Protein AF-A0A6P2J3F7-F1 (afdb_monomer_lite)

Secondary structure (DSSP, 8-state):
--------HHHHHHHHHHHHHTTPPP-HHHHHHHH--S-HHHHHHHHHHHHHTSPPPPPPP-PPPHHHHHHHHHHHHHHHHHHHHHHHHHHHHHHHHHHHHHHHHHHHHHHHHHHHHHHHHHHHHHHHHHHHHHHHHHHHHHHHHHHHHHHHHHHHHHHHHHHHHHHHHHHHHHHHHHHHHHHHHHHHHHHHHHHHHHHHHHHHHHHHHHHHHHHHHHHHHHHHHHHHHHT--

InterPro domains:
  IPR021104 KfrA, N-terminal DNA-binding domain [PF11740] (9-145)

Foldseek 3Di:
DDDDPPDDLVLLLVLCVVCVVVVHHDDLVSSCVVVVDDDSVVSVVSVVVNVVPDDDPDDDDDDDPPVVVVVVVVVVVVVVVVVVVVVVVVVVVVVVVVVVVVVVVVVVVVVVVVVVVVVVVVVVVVVVVVVVVVVVVVVVVVVVVVVVVVVVVVVVVVVVVVVVVVVVVVVVVVVVVVVVVVVVVVVVVVVVVVVVVVVVVVVVVVVVVVVVVVVVVVVVVVVVVVVVVVVVD

Sequence (233 aa):
MANEPNISQEKVSKVAEQIRDAGGRPTVRAIRERLGTGSMTTVLKFFQVWQDAQIRPAEVPVVLPHAVQRGVLDFVAAEVERGRAELRTDLEIANQVNADLVLEFERQAAVGENLSASLVRADAEKAALSGRLARMEAERDEARRGAAAERAAAESVRLDLARALLRLEALSRLEADLKAAREGLEQERVARMKADQAAAVAAAKSDAARDAQQVLERTLEAFRLHGREKEAD

Structure (mmCIF, N/CA/C/O backbone):
data_AF-A0A6P2J3F7-F1
#
_entry.id   AF-A0A6P2J3F7-F1
#
loop_
_atom_site.group_PDB
_atom_site.id
_atom_site.type_symbol
_atom_site.label_atom_id
_atom_site.label_alt_id
_atom_site.label_comp_id
_atom_site.label_asym_id
_atom_site.label_entity_id
_atom_site.label_seq_id
_atom_site.pdbx_PDB_ins_code
_atom_site.Cartn_x
_atom_site.Cartn_y
_atom_site.Cartn_z
_atom_site.occupancy
_atom_site.B_iso_or_equiv
_atom_site.auth_seq_id
_atom_site.auth_comp_id
_atom_site.auth_asym_id
_atom_site.auth_atom_id
_atom_site.pdbx_PDB_model_num
ATOM 1 N N . MET A 1 1 ? 37.614 16.960 -143.587 1.00 39.47 1 MET A N 1
ATOM 2 C CA . MET A 1 1 ? 38.771 17.326 -142.733 1.00 39.47 1 MET A CA 1
ATOM 3 C C . MET A 1 1 ? 38.270 18.412 -141.779 1.00 39.47 1 MET A C 1
ATOM 5 O O . MET A 1 1 ? 37.688 19.350 -142.288 1.00 39.47 1 MET A O 1
ATOM 9 N N . ALA A 1 2 ? 38.338 18.355 -140.448 1.00 35.62 2 ALA A N 1
ATOM 10 C CA . ALA A 1 2 ? 39.118 17.519 -139.547 1.00 35.62 2 ALA A CA 1
ATOM 11 C C . ALA A 1 2 ? 38.455 17.432 -138.145 1.00 35.62 2 ALA A C 1
ATOM 13 O O . ALA A 1 2 ? 38.002 18.439 -137.615 1.00 35.62 2 ALA A O 1
ATOM 14 N N . ASN A 1 3 ? 38.453 16.211 -137.599 1.00 38.97 3 ASN A N 1
ATOM 15 C CA . ASN A 1 3 ? 38.535 15.762 -136.200 1.00 38.97 3 ASN A CA 1
ATOM 16 C C . ASN A 1 3 ? 37.706 16.440 -135.088 1.00 38.97 3 ASN A C 1
ATOM 18 O O . ASN A 1 3 ? 38.062 17.491 -134.559 1.00 38.97 3 ASN A O 1
ATOM 22 N N . GLU A 1 4 ? 36.712 15.695 -134.596 1.00 41.69 4 GLU A N 1
ATOM 23 C CA . GLU A 1 4 ? 36.216 15.785 -133.219 1.00 41.69 4 GLU A CA 1
ATOM 24 C C . GLU A 1 4 ? 37.383 15.664 -132.208 1.00 41.69 4 GLU A C 1
ATOM 26 O O . GLU A 1 4 ? 38.282 14.832 -132.389 1.00 41.69 4 GLU A O 1
ATOM 31 N N . PRO A 1 5 ? 37.415 16.470 -131.132 1.00 52.12 5 PRO A N 1
ATOM 32 C CA . PRO A 1 5 ? 38.480 16.410 -130.137 1.00 52.12 5 PRO A CA 1
ATOM 33 C C . PRO A 1 5 ? 38.356 15.136 -129.285 1.00 52.12 5 PRO A C 1
ATOM 35 O O . PRO A 1 5 ? 37.571 15.063 -128.342 1.00 52.12 5 PRO A O 1
ATOM 38 N N . ASN A 1 6 ? 39.167 14.130 -129.612 1.00 60.25 6 ASN A N 1
ATOM 39 C CA . ASN A 1 6 ? 39.219 12.825 -128.950 1.00 60.25 6 ASN A CA 1
ATOM 40 C C . ASN A 1 6 ? 39.902 12.893 -127.559 1.00 60.25 6 ASN A C 1
ATOM 42 O O . ASN A 1 6 ? 41.061 12.484 -127.389 1.00 60.25 6 ASN A O 1
ATOM 46 N N . ILE A 1 7 ? 39.202 13.447 -126.560 1.00 75.44 7 ILE A N 1
ATOM 47 C CA . ILE A 1 7 ? 39.592 13.410 -125.138 1.00 75.44 7 ILE A CA 1
ATOM 48 C C . ILE A 1 7 ? 38.776 12.361 -124.396 1.00 75.44 7 ILE A C 1
ATOM 50 O O . ILE A 1 7 ? 37.549 12.408 -124.389 1.00 75.44 7 ILE A O 1
ATOM 54 N N . SER A 1 8 ? 39.482 11.456 -123.721 1.00 82.25 8 SER A N 1
ATOM 55 C CA . SER A 1 8 ? 38.920 10.380 -122.908 1.00 82.25 8 SER A CA 1
ATOM 56 C C . SER A 1 8 ? 39.305 10.530 -121.432 1.00 82.25 8 SER A C 1
ATOM 58 O O . SER A 1 8 ? 40.318 11.155 -121.100 1.00 82.25 8 SER A O 1
ATOM 60 N N . GLN A 1 9 ? 38.514 9.907 -120.552 1.00 81.38 9 GLN A N 1
ATOM 61 C CA . GLN A 1 9 ? 38.776 9.796 -119.111 1.00 81.38 9 GLN A CA 1
ATOM 62 C C . GLN A 1 9 ? 40.195 9.284 -118.824 1.00 81.38 9 GLN A C 1
ATOM 64 O O . GLN A 1 9 ? 40.899 9.847 -117.994 1.00 81.38 9 GLN A O 1
ATOM 69 N N . GLU A 1 10 ? 40.638 8.256 -119.550 1.00 81.81 10 GLU A N 1
ATOM 70 C CA . GLU A 1 10 ? 41.946 7.618 -119.368 1.00 81.81 10 GLU A CA 1
ATOM 71 C C . GLU A 1 10 ? 43.111 8.597 -119.578 1.00 81.81 10 GLU A C 1
ATOM 73 O O . GLU A 1 10 ? 44.072 8.595 -118.811 1.00 81.81 10 GLU A O 1
ATOM 78 N N . LYS A 1 11 ? 43.005 9.503 -120.562 1.00 83.69 11 LYS A N 1
ATOM 79 C CA . LYS A 1 11 ? 44.028 10.533 -120.804 1.00 83.69 11 LYS A CA 1
ATOM 80 C C . LYS A 1 11 ? 44.108 11.533 -119.651 1.00 83.69 11 LYS A C 1
ATOM 82 O O . LYS A 1 11 ? 45.206 11.912 -119.253 1.00 83.69 11 LYS A O 1
ATOM 87 N N . VAL A 1 12 ? 42.963 11.952 -119.109 1.00 85.69 12 VAL A N 1
ATOM 88 C CA . VAL A 1 12 ? 42.902 12.882 -117.970 1.00 85.69 12 VAL A CA 1
ATOM 89 C C . VAL A 1 12 ? 43.442 12.218 -116.705 1.00 85.69 12 VAL A C 1
ATOM 91 O O . VAL A 1 12 ? 44.273 12.821 -116.030 1.00 85.69 12 VAL A O 1
ATOM 94 N N . SER A 1 13 ? 43.052 10.969 -116.434 1.00 83.88 13 SER A N 1
ATOM 95 C CA . SER A 1 13 ? 43.577 10.173 -115.319 1.00 83.88 13 SER A CA 1
ATOM 96 C C . SER A 1 13 ? 45.091 9.987 -115.418 1.00 83.88 13 SER A C 1
ATOM 98 O O . SER A 1 13 ? 45.799 10.284 -114.463 1.00 83.88 13 SER A O 1
ATOM 100 N N . LYS A 1 14 ? 45.616 9.603 -116.591 1.00 85.88 14 LYS A N 1
ATOM 101 C CA . LYS A 1 14 ? 47.058 9.402 -116.804 1.00 85.88 14 LYS A CA 1
ATOM 102 C C . LYS A 1 14 ? 47.863 10.685 -116.599 1.00 85.88 14 LYS A C 1
ATOM 104 O O . LYS A 1 14 ? 48.941 10.650 -116.016 1.00 85.88 14 LYS A O 1
ATOM 109 N N . VAL A 1 15 ? 47.357 11.833 -117.054 1.00 85.44 15 VAL A N 1
ATOM 110 C CA . VAL A 1 15 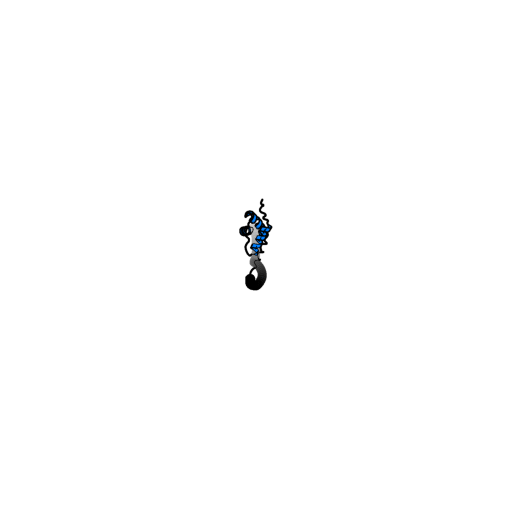? 48.027 13.126 -116.833 1.00 85.44 15 VAL A CA 1
ATOM 111 C C . VAL A 1 15 ? 47.918 13.569 -115.371 1.00 85.44 15 VAL A C 1
ATOM 113 O O . VAL A 1 15 ? 48.881 14.116 -114.835 1.00 85.44 15 VAL A O 1
ATOM 116 N N . ALA A 1 16 ? 46.788 13.315 -114.706 1.00 85.50 16 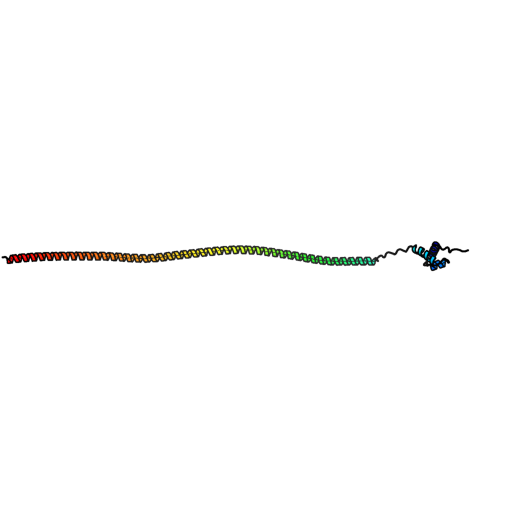ALA A N 1
ATOM 117 C CA . ALA A 1 16 ? 46.637 13.575 -113.276 1.00 85.50 16 ALA A CA 1
ATOM 118 C C . ALA A 1 16 ? 47.607 12.719 -112.443 1.00 85.50 16 ALA A C 1
ATOM 120 O O . ALA A 1 16 ? 48.271 13.245 -111.551 1.00 85.50 16 ALA A O 1
ATOM 121 N N . GLU A 1 17 ? 47.767 11.443 -112.790 1.00 85.31 17 GLU A N 1
ATOM 122 C CA . GLU A 1 17 ? 48.752 10.541 -112.188 1.00 85.31 17 GLU A CA 1
ATOM 123 C C . GLU A 1 17 ? 50.179 11.014 -112.443 1.00 85.31 17 GLU A C 1
ATOM 125 O O . GLU A 1 17 ? 50.927 11.174 -111.493 1.00 85.31 17 GLU A O 1
ATOM 130 N N . GLN A 1 18 ? 50.538 11.382 -113.673 1.00 85.12 18 GLN A N 1
ATOM 131 C CA . GLN A 1 18 ? 51.871 11.922 -113.969 1.00 85.12 18 GLN A CA 1
ATOM 132 C C . GLN A 1 18 ? 52.205 13.198 -113.186 1.00 85.12 18 GLN A C 1
ATOM 134 O O . GLN A 1 18 ? 53.363 13.422 -112.838 1.00 85.12 18 GLN A O 1
ATOM 139 N N . ILE A 1 19 ? 51.223 14.075 -112.942 1.00 85.31 19 ILE A N 1
ATO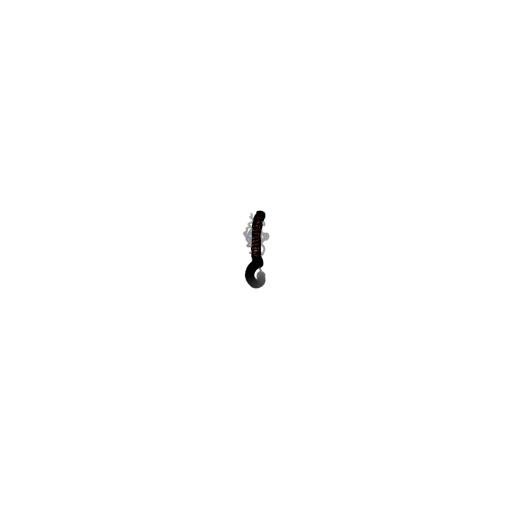M 140 C CA . ILE A 1 19 ? 51.438 15.271 -112.115 1.00 85.31 19 ILE A CA 1
ATOM 141 C C . ILE A 1 19 ? 51.647 14.867 -110.652 1.00 85.31 19 ILE A C 1
ATOM 143 O O . ILE A 1 19 ? 52.539 15.413 -110.005 1.00 85.31 19 ILE A O 1
ATOM 147 N N . ARG A 1 20 ? 50.867 13.898 -110.157 1.00 85.12 20 ARG A N 1
ATOM 148 C CA . ARG A 1 20 ? 50.997 13.353 -108.801 1.00 85.12 20 ARG A CA 1
ATOM 149 C C . ARG A 1 20 ? 52.336 12.643 -108.592 1.00 85.12 20 ARG A C 1
ATOM 151 O O . ARG A 1 20 ? 52.993 12.896 -107.589 1.00 85.12 20 ARG A O 1
ATOM 158 N N . ASP A 1 21 ? 52.756 11.808 -109.536 1.00 83.88 21 ASP A N 1
ATOM 159 C CA . ASP A 1 21 ? 54.005 11.041 -109.484 1.00 83.88 21 ASP A CA 1
ATOM 160 C C . ASP A 1 21 ? 55.231 11.962 -109.580 1.00 83.88 21 ASP A C 1
ATOM 162 O O . ASP A 1 21 ? 56.275 11.685 -108.998 1.00 83.88 21 ASP A O 1
ATOM 166 N N . ALA A 1 22 ? 55.084 13.119 -110.234 1.00 82.38 22 ALA A N 1
ATOM 167 C CA . ALA A 1 22 ? 56.066 14.202 -110.208 1.00 82.38 22 ALA A CA 1
ATOM 168 C C . ALA A 1 22 ? 56.048 15.028 -108.899 1.00 82.38 22 ALA A C 1
ATOM 170 O O . ALA A 1 22 ? 56.702 16.068 -108.827 1.00 82.38 22 ALA A O 1
ATOM 171 N N . GLY A 1 23 ? 55.281 14.617 -107.881 1.00 77.19 23 GLY A N 1
ATOM 172 C CA . GLY A 1 23 ? 55.154 15.297 -106.585 1.00 77.19 23 GLY A CA 1
ATOM 173 C C . GLY A 1 23 ? 54.294 16.567 -106.604 1.00 77.19 23 GLY A C 1
ATOM 174 O O . GLY A 1 23 ? 54.209 17.271 -105.599 1.00 77.19 23 GLY A O 1
ATOM 175 N N . GLY A 1 24 ? 53.655 16.886 -107.733 1.00 77.38 24 GLY A N 1
ATOM 176 C CA . GLY A 1 24 ? 52.777 18.042 -107.886 1.00 77.38 24 GLY A CA 1
ATOM 177 C C . GLY A 1 24 ? 51.323 17.723 -107.541 1.00 77.38 24 GLY A C 1
ATOM 178 O O . GLY A 1 24 ? 50.870 16.587 -107.649 1.00 77.38 24 GLY A O 1
ATOM 179 N N . ARG A 1 25 ? 50.538 18.743 -107.170 1.00 82.56 25 ARG A N 1
ATOM 180 C CA . ARG A 1 25 ? 49.086 18.592 -106.991 1.00 82.56 25 ARG A CA 1
ATOM 181 C C . ARG A 1 25 ? 48.386 18.693 -108.353 1.00 82.56 25 ARG A C 1
ATOM 183 O O . ARG A 1 25 ? 48.441 19.763 -108.965 1.00 82.56 25 ARG A O 1
ATOM 190 N N . PRO A 1 26 ? 47.699 17.640 -108.831 1.00 84.12 26 PRO A N 1
ATOM 191 C CA . PRO A 1 26 ? 46.958 17.710 -110.084 1.00 84.12 26 PRO A CA 1
ATOM 192 C C . PRO A 1 26 ? 45.861 18.774 -109.992 1.00 84.12 26 PRO A C 1
ATOM 194 O O . PRO A 1 26 ? 45.068 18.786 -109.051 1.00 84.12 26 PRO A O 1
ATOM 197 N N . THR A 1 27 ? 45.828 19.694 -110.954 1.00 86.25 27 THR A N 1
ATOM 198 C CA . THR A 1 27 ? 44.766 20.699 -111.091 1.00 86.25 27 THR A CA 1
ATOM 199 C C . THR A 1 27 ? 44.221 20.662 -112.510 1.00 86.25 27 THR A C 1
ATOM 201 O O . THR A 1 27 ? 44.949 20.352 -113.452 1.00 86.25 27 THR A O 1
ATOM 204 N N . VAL A 1 28 ? 42.948 21.024 -112.688 1.00 84.19 28 VAL A N 1
ATOM 205 C CA . VAL A 1 28 ? 42.281 21.034 -114.005 1.00 84.19 28 VAL A CA 1
ATOM 206 C C . VAL A 1 28 ? 43.071 21.849 -115.034 1.00 84.19 28 VAL A C 1
ATOM 208 O O . VAL A 1 28 ? 43.201 21.441 -116.187 1.00 84.19 28 VAL A O 1
ATOM 211 N N . ARG A 1 29 ? 43.659 22.973 -114.603 1.00 83.56 29 ARG A N 1
ATOM 212 C CA . ARG A 1 29 ? 44.506 23.818 -115.449 1.00 83.56 29 ARG A CA 1
ATOM 213 C C . ARG A 1 29 ? 45.802 23.119 -115.853 1.00 83.56 29 ARG A C 1
ATOM 215 O O . ARG A 1 29 ? 46.089 23.077 -117.043 1.00 83.56 29 ARG A O 1
ATOM 222 N N . ALA A 1 30 ? 46.526 22.527 -114.902 1.00 84.25 30 ALA A N 1
ATOM 223 C CA . ALA A 1 30 ? 47.766 21.803 -115.189 1.00 84.25 30 ALA A CA 1
ATOM 224 C C . ALA A 1 30 ? 47.530 20.593 -116.109 1.00 84.25 30 ALA A C 1
ATOM 226 O O . ALA A 1 30 ? 48.339 20.307 -116.990 1.00 84.25 30 ALA A O 1
ATOM 227 N N . ILE A 1 31 ? 46.393 19.911 -115.947 1.00 85.62 31 ILE A N 1
ATOM 228 C CA . ILE A 1 31 ? 46.018 18.778 -116.795 1.00 85.62 31 ILE A CA 1
ATOM 229 C C . ILE A 1 31 ? 45.675 19.250 -118.214 1.00 85.62 31 ILE A C 1
ATOM 231 O O . ILE A 1 31 ? 46.149 18.658 -119.181 1.00 85.62 31 ILE A O 1
ATOM 235 N N . ARG A 1 32 ? 44.918 20.345 -118.367 1.00 83.38 32 ARG A N 1
ATOM 236 C CA . ARG A 1 32 ? 44.611 20.915 -119.690 1.00 83.38 32 ARG A CA 1
ATOM 237 C C . ARG A 1 32 ? 45.857 21.441 -120.401 1.00 83.38 32 ARG A C 1
ATOM 239 O O . ARG A 1 32 ? 46.001 21.200 -121.593 1.00 83.38 32 ARG A O 1
ATOM 246 N N . GLU A 1 33 ? 46.745 22.137 -119.692 1.00 84.44 33 GLU A N 1
ATOM 247 C CA . GLU A 1 33 ? 48.003 22.644 -120.259 1.00 84.44 33 GLU A CA 1
ATOM 248 C C . GLU A 1 33 ? 48.877 21.496 -120.788 1.00 84.44 33 GLU A C 1
ATOM 250 O O . GLU A 1 33 ? 49.426 21.610 -121.880 1.00 84.44 33 GLU A O 1
ATOM 255 N N . ARG A 1 34 ? 48.927 20.354 -120.087 1.00 83.06 34 ARG A N 1
ATOM 256 C CA . ARG A 1 34 ? 49.648 19.156 -120.556 1.00 83.06 34 ARG A CA 1
ATOM 257 C C . ARG A 1 34 ? 48.936 18.386 -121.673 1.00 83.06 34 ARG A C 1
ATOM 259 O O . ARG A 1 34 ? 49.607 17.773 -122.495 1.00 83.06 34 ARG A O 1
ATOM 266 N N . LEU A 1 35 ? 47.603 18.396 -121.716 1.00 83.62 35 LEU A N 1
ATOM 267 C CA . LEU A 1 35 ? 46.822 17.737 -122.775 1.00 83.62 35 LEU A CA 1
ATOM 268 C C . LEU A 1 35 ? 46.738 18.564 -124.070 1.00 83.62 35 LEU A C 1
ATOM 270 O O . LEU A 1 35 ? 46.446 18.004 -125.127 1.00 83.62 35 LEU A O 1
ATOM 274 N N . GLY A 1 36 ? 46.931 19.885 -123.994 1.00 78.19 36 GLY A N 1
ATOM 275 C CA . GLY A 1 36 ? 46.957 20.814 -125.133 1.00 78.19 36 GLY A CA 1
ATOM 276 C C . GLY A 1 36 ? 45.633 20.977 -125.896 1.00 78.19 36 GLY A C 1
ATOM 277 O O . GLY A 1 36 ? 45.537 21.801 -126.800 1.00 78.19 36 GLY A O 1
ATOM 278 N N . THR A 1 37 ? 44.596 20.214 -125.548 1.00 75.19 37 THR A N 1
ATOM 279 C CA . THR A 1 37 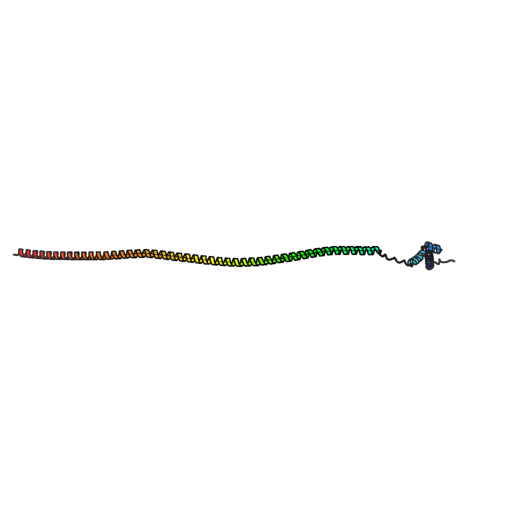? 43.310 20.145 -126.252 1.00 75.19 37 THR A CA 1
ATOM 280 C C . THR A 1 37 ? 42.161 19.993 -125.248 1.00 75.19 37 THR A C 1
ATOM 282 O O . THR A 1 37 ? 42.382 19.651 -124.085 1.00 75.19 37 THR A O 1
ATOM 285 N N . GLY A 1 38 ? 40.920 20.253 -125.681 1.00 74.81 38 GLY A N 1
ATOM 286 C CA . GLY A 1 38 ? 39.720 20.108 -124.848 1.00 74.81 38 GLY A CA 1
ATOM 287 C C . GLY A 1 38 ? 39.255 21.369 -124.129 1.00 74.81 38 GLY A C 1
ATOM 288 O O . GLY A 1 38 ? 40.040 22.253 -123.770 1.00 74.81 38 GLY A O 1
ATOM 289 N N . SER A 1 39 ? 37.944 21.435 -123.890 1.00 80.12 39 SER A N 1
ATOM 290 C CA . SER A 1 39 ? 37.348 22.449 -123.020 1.00 80.12 39 SER A CA 1
ATOM 291 C C . SER A 1 39 ? 37.701 22.170 -121.555 1.00 80.12 39 SER A C 1
ATOM 293 O O . SER A 1 39 ? 37.700 21.017 -121.116 1.00 80.12 39 SER A O 1
ATOM 295 N N . MET A 1 40 ? 37.943 23.235 -120.781 1.00 80.94 40 MET A N 1
ATOM 296 C CA . MET A 1 40 ? 38.153 23.163 -119.326 1.00 80.94 40 MET A CA 1
ATOM 297 C C . MET A 1 40 ? 37.028 22.407 -118.614 1.00 80.94 40 MET A C 1
ATOM 299 O O . MET A 1 40 ? 37.286 21.665 -117.671 1.00 80.94 40 MET A O 1
ATOM 303 N N . THR A 1 41 ? 35.789 22.548 -119.092 1.00 82.88 41 THR A N 1
ATOM 304 C CA . THR A 1 41 ? 34.617 21.881 -118.515 1.00 82.88 41 THR A CA 1
ATOM 305 C C . THR A 1 41 ? 34.695 20.360 -118.657 1.00 82.88 41 THR A C 1
ATOM 307 O O . THR A 1 41 ? 34.331 19.638 -117.732 1.00 82.88 41 THR A O 1
ATOM 310 N N . THR A 1 42 ? 35.199 19.856 -119.787 1.00 82.62 42 THR A N 1
ATOM 311 C CA . THR A 1 42 ? 35.338 18.412 -120.033 1.00 82.62 42 THR A CA 1
ATOM 312 C C . THR A 1 42 ? 36.466 17.817 -119.191 1.00 82.62 42 THR A C 1
ATOM 314 O O . THR A 1 42 ? 36.290 16.757 -118.596 1.00 82.62 42 THR A O 1
ATOM 317 N N . VAL A 1 43 ? 37.595 18.528 -119.070 1.00 85.25 43 VAL A N 1
ATOM 318 C CA . VAL A 1 43 ? 38.720 18.107 -118.217 1.00 85.25 43 VAL A CA 1
ATOM 319 C C . VAL A 1 43 ? 38.320 18.102 -116.742 1.00 85.25 43 VAL A C 1
ATOM 321 O O . VAL A 1 43 ? 38.663 17.158 -116.042 1.00 85.25 43 VAL A O 1
ATOM 324 N N . LEU A 1 44 ? 37.558 19.099 -116.272 1.00 86.50 44 LEU A N 1
ATOM 325 C CA . LEU A 1 44 ? 37.055 19.141 -114.895 1.00 86.50 44 LEU A CA 1
ATOM 326 C C . LEU A 1 44 ? 36.185 17.921 -114.572 1.00 86.50 44 LEU A C 1
ATOM 328 O O . LEU A 1 44 ? 36.403 17.300 -113.539 1.00 86.50 44 LEU A O 1
ATOM 332 N N . LYS A 1 45 ? 35.249 17.551 -115.459 1.00 86.00 45 LYS A N 1
ATOM 333 C CA . LYS A 1 45 ? 34.386 16.374 -115.254 1.00 86.00 45 LYS A CA 1
ATOM 334 C C . LYS A 1 45 ? 35.206 15.095 -115.099 1.00 86.00 45 LYS A C 1
ATOM 336 O O . LYS A 1 45 ? 35.011 14.349 -114.147 1.00 86.00 45 LYS A O 1
ATOM 341 N N . PHE A 1 46 ? 36.153 14.864 -116.005 1.00 86.75 46 PHE A N 1
ATOM 342 C CA . PHE A 1 46 ? 36.990 13.669 -115.949 1.00 86.75 46 PHE A CA 1
ATOM 343 C C . PHE A 1 46 ? 37.982 13.692 -114.775 1.00 86.75 46 PHE A C 1
ATOM 345 O O . PHE A 1 46 ? 38.255 12.660 -114.163 1.00 86.75 46 PHE A O 1
ATOM 352 N N . PHE A 1 47 ? 38.474 14.874 -114.402 1.00 87.31 47 PHE A N 1
ATOM 353 C CA . PHE A 1 47 ? 39.333 15.051 -113.237 1.00 87.31 47 PHE A CA 1
ATOM 354 C C . PHE A 1 47 ? 38.590 14.792 -111.922 1.00 87.31 47 PHE A C 1
ATOM 356 O O . PHE A 1 47 ? 39.157 14.162 -111.039 1.00 87.31 47 PHE A O 1
ATOM 363 N N . GLN A 1 48 ? 37.325 15.209 -111.804 1.00 87.19 48 GLN A N 1
ATOM 364 C CA . GLN A 1 48 ? 36.485 14.909 -110.640 1.00 87.19 48 GLN A CA 1
ATOM 365 C C . GLN A 1 48 ? 36.274 13.404 -110.478 1.00 87.19 48 GLN A C 1
ATOM 367 O O . GLN A 1 48 ? 36.516 12.880 -109.399 1.00 87.19 48 GLN A O 1
ATOM 372 N N . VAL A 1 49 ? 35.955 12.691 -111.564 1.00 86.00 49 VAL A N 1
ATOM 373 C CA . VAL A 1 49 ? 35.830 11.222 -111.539 1.00 86.00 49 VAL A CA 1
ATOM 374 C C . VAL A 1 49 ? 37.134 10.555 -111.084 1.00 86.00 49 VAL A C 1
ATOM 376 O O . VAL A 1 49 ? 37.105 9.623 -110.285 1.00 86.00 49 VAL A O 1
ATOM 379 N N . TRP A 1 50 ? 38.291 11.043 -111.547 1.00 87.00 50 TRP A N 1
ATOM 380 C CA . TRP A 1 50 ? 39.589 10.546 -111.078 1.00 87.00 50 TRP A CA 1
ATOM 381 C C . TRP A 1 50 ? 39.839 10.875 -109.602 1.00 87.00 50 TRP A C 1
ATOM 383 O O . TRP A 1 50 ? 40.338 10.020 -108.874 1.00 87.00 50 TRP A O 1
ATOM 393 N N . GLN A 1 51 ? 39.496 12.087 -109.161 1.00 84.50 51 GLN A N 1
ATOM 394 C CA . GLN A 1 51 ? 39.697 12.563 -107.793 1.00 84.50 51 GLN A CA 1
ATOM 395 C C . GLN A 1 51 ? 38.822 11.799 -106.790 1.00 84.50 51 GLN A C 1
ATOM 397 O O . GLN A 1 51 ? 39.310 11.438 -105.722 1.00 84.50 51 GLN A O 1
ATOM 402 N N . ASP A 1 52 ? 37.570 11.515 -107.144 1.00 82.69 52 ASP A N 1
ATOM 403 C CA . ASP A 1 52 ? 36.638 10.736 -106.324 1.00 82.69 52 ASP A CA 1
ATOM 404 C C . ASP A 1 52 ? 37.043 9.258 -106.243 1.00 82.69 52 ASP A C 1
ATOM 406 O O . ASP A 1 52 ? 36.811 8.605 -105.227 1.00 82.69 52 ASP A O 1
ATOM 410 N N . ALA A 1 53 ? 37.711 8.741 -107.280 1.00 80.81 53 ALA A N 1
ATOM 411 C CA . ALA A 1 53 ? 38.299 7.405 -107.279 1.00 80.81 53 ALA A CA 1
ATOM 412 C C . ALA A 1 53 ? 39.603 7.303 -106.459 1.00 80.81 53 ALA A C 1
ATOM 414 O O . ALA A 1 53 ? 40.112 6.197 -106.267 1.00 80.81 53 ALA A O 1
ATOM 415 N N . GLN A 1 54 ? 40.165 8.418 -105.965 1.00 78.75 54 GLN A N 1
ATOM 416 C CA . GLN A 1 54 ? 41.344 8.369 -105.099 1.00 78.75 54 GLN A CA 1
ATOM 417 C C . GLN A 1 54 ? 40.953 7.982 -103.668 1.00 78.75 54 GLN A C 1
ATOM 419 O O . GLN A 1 54 ? 40.136 8.640 -103.023 1.00 78.75 54 GLN A O 1
ATOM 424 N N . ILE A 1 55 ? 41.595 6.936 -103.144 1.00 68.94 55 ILE A N 1
ATOM 425 C CA . ILE A 1 55 ? 41.438 6.493 -101.755 1.00 68.94 55 ILE A CA 1
ATOM 426 C C . ILE A 1 55 ? 41.914 7.619 -100.828 1.00 68.94 55 ILE A C 1
ATOM 428 O O . ILE A 1 55 ? 43.088 7.997 -100.847 1.00 68.94 55 ILE A O 1
ATOM 432 N N . ARG A 1 56 ? 41.006 8.162 -100.007 1.00 66.75 56 ARG A N 1
ATOM 433 C CA . ARG A 1 56 ? 41.375 9.105 -98.944 1.00 66.75 56 ARG A CA 1
ATOM 434 C C . ARG A 1 56 ? 42.199 8.349 -97.893 1.00 66.75 56 ARG A C 1
ATOM 436 O O . ARG A 1 56 ? 41.751 7.287 -97.460 1.00 66.75 56 ARG A O 1
ATOM 443 N N . PRO A 1 57 ? 43.376 8.846 -97.481 1.00 60.66 57 PRO A N 1
ATOM 444 C CA . PRO A 1 57 ? 44.144 8.206 -96.420 1.00 60.66 57 PRO A CA 1
ATOM 445 C C . PRO A 1 57 ? 43.308 8.147 -95.134 1.00 60.66 57 PRO A C 1
ATOM 447 O O . PRO A 1 57 ? 42.647 9.123 -94.780 1.00 60.66 57 PRO A O 1
ATOM 450 N N . ALA A 1 58 ? 43.309 6.986 -94.475 1.00 60.00 58 ALA A N 1
ATOM 451 C CA . ALA A 1 58 ? 42.582 6.767 -93.230 1.00 60.00 58 ALA A CA 1
ATOM 452 C C . ALA A 1 58 ? 43.078 7.732 -92.140 1.00 60.00 58 ALA A C 1
ATOM 454 O O . ALA A 1 58 ? 44.286 7.868 -91.935 1.00 60.00 58 ALA A O 1
ATOM 455 N N . GLU A 1 59 ? 42.152 8.399 -91.447 1.00 61.53 59 GLU A N 1
ATOM 456 C CA . GLU A 1 59 ? 42.480 9.231 -90.288 1.00 61.53 59 GLU A CA 1
ATOM 457 C C . GLU A 1 59 ? 43.063 8.356 -89.171 1.00 61.53 59 GLU A C 1
ATOM 459 O O . GLU A 1 59 ? 42.507 7.316 -88.811 1.00 61.53 59 GLU A O 1
ATOM 464 N N . VAL A 1 60 ? 44.216 8.764 -88.640 1.00 61.69 60 VAL A N 1
ATOM 465 C CA . VAL A 1 60 ? 44.891 8.055 -87.548 1.00 61.69 60 VAL A CA 1
ATOM 466 C C . VAL A 1 60 ? 44.039 8.192 -86.279 1.00 61.69 60 VAL A C 1
ATOM 468 O O . VAL A 1 60 ? 43.684 9.319 -85.925 1.00 61.69 60 VAL A O 1
ATOM 471 N N . PRO A 1 61 ? 43.714 7.096 -85.567 1.00 65.12 61 PRO A N 1
ATOM 472 C CA . PRO A 1 61 ? 42.947 7.185 -84.332 1.00 65.12 61 PRO A CA 1
ATOM 473 C C . PRO A 1 61 ? 43.723 7.993 -83.286 1.00 65.12 61 PRO A C 1
ATOM 475 O O . PRO A 1 61 ? 44.889 7.718 -82.999 1.00 65.12 61 PRO A O 1
ATOM 478 N N . VAL A 1 62 ? 43.065 8.995 -82.704 1.00 67.75 62 VAL A N 1
ATOM 479 C CA . VAL A 1 62 ? 43.619 9.790 -81.604 1.00 67.75 62 VAL A CA 1
ATOM 480 C C . VAL A 1 62 ? 43.657 8.915 -80.351 1.00 67.75 62 VAL A C 1
ATOM 482 O O . VAL A 1 62 ? 42.621 8.618 -79.760 1.00 67.75 62 VAL A O 1
ATOM 485 N N . VAL A 1 63 ? 44.853 8.488 -79.945 1.00 78.81 63 VAL A N 1
ATOM 486 C CA . VAL A 1 63 ? 45.077 7.747 -78.696 1.00 78.81 63 VAL A CA 1
ATOM 487 C C . VAL A 1 63 ? 45.546 8.718 -77.618 1.00 78.81 63 VAL A C 1
ATOM 489 O O . VAL A 1 63 ? 46.416 9.556 -77.857 1.00 78.81 63 VAL A O 1
ATOM 492 N N . LEU A 1 64 ? 44.966 8.606 -76.419 1.00 78.31 64 LEU A N 1
ATOM 493 C CA . LEU A 1 64 ? 45.367 9.414 -75.270 1.00 78.31 64 LEU A CA 1
ATOM 494 C C . LEU A 1 64 ? 46.847 9.139 -74.929 1.00 78.31 64 LEU A C 1
ATOM 496 O O . LEU A 1 64 ? 47.220 7.969 -74.803 1.00 78.31 64 LEU A O 1
ATOM 500 N N . PRO A 1 65 ? 47.694 10.164 -74.732 1.00 89.44 65 PRO A N 1
ATOM 501 C CA . PRO A 1 65 ? 49.080 9.949 -74.335 1.00 89.44 65 PRO A CA 1
ATOM 502 C C . PRO A 1 65 ? 49.178 9.150 -73.030 1.00 89.44 65 PRO A C 1
ATOM 504 O O . PRO A 1 65 ? 48.489 9.448 -72.054 1.00 89.44 65 PRO A O 1
ATOM 507 N N . HIS A 1 66 ? 50.082 8.169 -72.985 1.00 86.75 66 HIS A N 1
ATOM 508 C CA . HIS A 1 66 ? 50.262 7.263 -71.842 1.00 86.75 66 HIS A CA 1
ATOM 509 C C . HIS A 1 66 ? 50.484 7.996 -70.502 1.00 86.75 66 HIS A C 1
ATOM 511 O O . HIS A 1 66 ? 50.016 7.553 -69.456 1.00 86.75 66 HIS A O 1
ATOM 517 N N . ALA A 1 67 ? 51.149 9.157 -70.524 1.00 89.25 67 ALA A N 1
ATOM 518 C CA . ALA A 1 67 ? 51.337 9.990 -69.335 1.00 89.25 67 ALA A CA 1
ATOM 519 C C . ALA A 1 67 ? 50.006 10.478 -68.729 1.00 89.25 67 ALA A C 1
ATOM 521 O O . ALA A 1 67 ? 49.855 10.487 -67.510 1.00 89.25 67 ALA A O 1
ATOM 522 N N . VAL A 1 68 ? 49.025 10.827 -69.570 1.00 90.25 68 VAL A N 1
ATOM 523 C CA . VAL A 1 68 ? 47.693 11.262 -69.123 1.00 90.25 68 VAL A CA 1
ATOM 524 C C . VAL A 1 68 ? 46.911 10.079 -68.558 1.00 90.25 68 VAL A C 1
ATOM 526 O O . VAL A 1 68 ? 46.294 10.206 -67.506 1.00 90.25 68 VAL A O 1
ATOM 529 N N . GLN A 1 69 ? 46.987 8.909 -69.203 1.00 90.75 69 GLN A N 1
ATOM 530 C CA . GLN A 1 69 ? 46.349 7.687 -68.696 1.00 90.75 69 GLN A CA 1
ATOM 531 C C . GLN A 1 69 ? 46.860 7.324 -67.296 1.00 90.75 69 GLN A C 1
ATOM 533 O O . GLN A 1 69 ? 46.062 7.060 -66.399 1.00 90.75 69 GLN A O 1
ATOM 538 N N . ARG A 1 70 ? 48.182 7.376 -67.087 1.00 93.44 70 ARG A N 1
ATOM 539 C CA . ARG A 1 70 ? 48.793 7.116 -65.780 1.00 93.44 70 ARG A CA 1
ATOM 540 C C . ARG A 1 70 ? 48.389 8.155 -64.733 1.00 93.44 70 ARG A C 1
ATOM 542 O O . ARG A 1 70 ? 48.003 7.769 -63.640 1.00 93.44 70 ARG A O 1
ATOM 549 N N . GLY A 1 71 ? 48.391 9.442 -65.084 1.00 95.06 71 GLY A N 1
ATOM 550 C CA . GLY A 1 71 ? 47.971 10.508 -64.169 1.00 95.06 71 GLY A CA 1
ATOM 551 C C . GLY A 1 71 ? 46.522 10.365 -63.689 1.00 95.06 71 GLY A C 1
ATOM 552 O O . GLY A 1 71 ? 46.246 10.591 -62.515 1.00 95.06 71 GLY A O 1
ATOM 553 N N . VAL A 1 72 ? 45.604 9.933 -64.563 1.00 93.06 72 VAL A N 1
ATOM 554 C CA . VAL A 1 72 ? 44.208 9.656 -64.177 1.00 93.06 72 VAL A CA 1
ATOM 555 C C . VAL A 1 72 ? 44.124 8.463 -63.225 1.00 93.06 72 VAL A C 1
ATOM 557 O O . VAL A 1 72 ? 43.404 8.538 -62.233 1.00 93.06 72 VAL A O 1
ATOM 560 N N . LEU A 1 73 ? 44.860 7.380 -63.491 1.00 95.38 73 LEU A N 1
ATOM 561 C CA . LEU A 1 73 ? 44.878 6.209 -62.610 1.00 95.38 73 LEU A CA 1
ATOM 562 C C . LEU A 1 73 ? 45.466 6.538 -61.234 1.00 95.38 73 LEU A C 1
ATOM 564 O O . LEU A 1 73 ? 44.876 6.159 -60.225 1.00 95.38 73 LEU A O 1
ATOM 568 N N . ASP A 1 74 ? 46.575 7.276 -61.192 1.00 95.62 74 ASP A N 1
ATOM 569 C CA . ASP A 1 74 ? 47.220 7.696 -59.946 1.00 95.62 74 ASP A CA 1
ATOM 570 C C . ASP A 1 74 ? 46.299 8.634 -59.140 1.00 95.62 74 ASP A C 1
ATOM 572 O O . ASP A 1 74 ? 46.172 8.480 -57.925 1.00 95.62 74 ASP A O 1
ATOM 576 N N . PHE A 1 75 ? 45.592 9.556 -59.808 1.00 96.12 75 PHE A N 1
ATOM 577 C CA . PHE A 1 75 ? 44.596 10.422 -59.169 1.00 96.12 75 PHE A CA 1
ATOM 578 C C . PHE A 1 75 ? 43.417 9.623 -58.599 1.00 96.12 75 PHE A C 1
ATOM 580 O O . PHE A 1 75 ? 43.066 9.795 -57.436 1.00 96.12 75 PHE A O 1
ATOM 587 N N . VAL A 1 76 ? 42.829 8.713 -59.384 1.00 96.50 76 VAL A N 1
ATOM 588 C CA . VAL A 1 76 ? 41.721 7.863 -58.919 1.00 96.50 76 VAL A CA 1
ATOM 589 C C . VAL A 1 76 ? 42.162 6.990 -57.746 1.00 96.50 76 VAL A C 1
ATOM 591 O O . VAL A 1 76 ? 41.422 6.871 -56.774 1.00 96.50 76 VAL A O 1
ATOM 594 N N . ALA A 1 77 ? 43.364 6.412 -57.795 1.00 96.38 77 ALA A N 1
ATOM 595 C CA . ALA A 1 77 ? 43.907 5.635 -56.686 1.00 96.38 77 ALA A CA 1
ATOM 596 C C . ALA A 1 77 ? 44.061 6.489 -55.417 1.00 96.38 77 ALA A C 1
ATOM 598 O O . ALA A 1 77 ? 43.656 6.055 -54.341 1.00 96.38 77 ALA A O 1
ATOM 599 N N . ALA A 1 78 ? 44.580 7.715 -55.540 1.00 96.38 78 ALA A N 1
ATOM 600 C CA . ALA A 1 78 ? 44.719 8.636 -54.414 1.00 96.38 78 ALA A CA 1
ATOM 601 C C . ALA A 1 78 ? 43.362 9.044 -53.811 1.00 96.38 78 ALA A C 1
ATOM 603 O O . ALA A 1 78 ? 43.219 9.047 -52.589 1.00 96.38 78 ALA A O 1
ATOM 604 N N . GLU A 1 79 ? 42.357 9.345 -54.639 1.00 97.12 79 GLU A N 1
ATOM 605 C CA . GLU A 1 79 ? 41.008 9.677 -54.158 1.00 97.12 79 GLU A CA 1
ATOM 606 C C . GLU A 1 79 ? 40.309 8.475 -53.510 1.00 97.12 79 GLU A C 1
ATOM 608 O O . GLU A 1 79 ? 39.665 8.623 -52.473 1.00 97.12 79 GLU A O 1
ATOM 613 N N . VAL A 1 80 ? 40.470 7.267 -54.064 1.00 97.50 80 VAL A N 1
ATOM 614 C CA . VAL A 1 80 ? 39.931 6.037 -53.461 1.00 97.50 80 VAL A CA 1
ATOM 615 C C . VAL A 1 80 ? 40.557 5.781 -52.094 1.00 97.50 80 VAL A C 1
ATOM 617 O O . VAL A 1 80 ? 39.837 5.458 -51.150 1.00 97.50 80 VAL A O 1
ATOM 620 N N . GLU A 1 81 ? 41.873 5.935 -51.959 1.00 97.25 81 GLU A N 1
ATOM 621 C CA . GLU A 1 81 ? 42.543 5.753 -50.670 1.00 97.25 81 GLU A CA 1
ATOM 622 C C . GLU A 1 81 ? 42.165 6.848 -49.664 1.00 97.25 81 GLU A C 1
ATOM 624 O O . GLU A 1 81 ? 41.954 6.532 -48.492 1.00 97.25 81 GLU A O 1
ATOM 629 N N . ARG A 1 82 ? 41.968 8.101 -50.105 1.00 96.94 82 ARG A N 1
ATOM 630 C CA . ARG A 1 82 ? 41.431 9.166 -49.241 1.00 96.94 82 ARG A CA 1
ATOM 631 C C . ARG A 1 82 ? 40.028 8.820 -48.737 1.00 96.94 82 ARG A C 1
ATOM 633 O O . ARG A 1 82 ? 39.815 8.805 -47.529 1.00 96.94 82 ARG A O 1
ATOM 640 N N . GLY A 1 83 ? 39.105 8.467 -49.633 1.00 97.62 83 GLY A N 1
ATOM 641 C CA . GLY A 1 83 ? 37.737 8.109 -49.250 1.00 97.62 83 GLY A CA 1
ATOM 642 C C . GLY A 1 83 ? 37.678 6.869 -48.352 1.00 97.62 83 GLY A C 1
ATOM 643 O O . GLY A 1 83 ? 36.887 6.809 -47.415 1.00 97.62 83 GLY A O 1
ATOM 644 N N . ARG A 1 84 ? 38.556 5.882 -48.574 1.00 97.81 84 ARG A N 1
ATOM 645 C CA . ARG A 1 84 ? 38.695 4.718 -47.683 1.00 97.81 84 ARG A CA 1
ATOM 646 C C . ARG A 1 84 ? 39.208 5.094 -46.299 1.00 97.81 84 ARG A C 1
ATOM 648 O O . ARG A 1 84 ? 38.753 4.500 -45.325 1.00 97.81 84 ARG A O 1
ATOM 655 N N . ALA A 1 85 ? 40.159 6.021 -46.211 1.00 97.56 85 ALA A N 1
ATOM 656 C CA . ALA A 1 85 ? 40.678 6.492 -44.934 1.00 97.56 85 ALA A CA 1
ATOM 657 C C . ALA A 1 85 ? 39.588 7.219 -44.134 1.00 97.56 85 ALA A C 1
ATOM 659 O O . ALA A 1 85 ? 39.383 6.885 -42.971 1.00 97.56 85 ALA A O 1
ATOM 660 N N . GLU A 1 86 ? 38.839 8.117 -44.778 1.00 97.56 86 GLU A N 1
ATOM 661 C CA . GLU A 1 86 ? 37.701 8.823 -44.169 1.00 97.56 86 GLU A CA 1
ATOM 662 C C . GLU A 1 86 ? 36.634 7.840 -43.668 1.00 97.56 86 GLU A C 1
ATOM 664 O O . GLU A 1 86 ? 36.292 7.847 -42.488 1.00 97.56 86 GLU A O 1
ATOM 669 N N . LEU A 1 87 ? 36.199 6.901 -44.518 1.00 98.12 87 LEU A N 1
ATOM 670 C CA . LEU A 1 87 ? 35.226 5.874 -44.128 1.00 98.12 87 LEU A CA 1
ATOM 671 C C . LEU A 1 87 ? 35.723 4.981 -42.987 1.00 98.12 87 LEU A C 1
ATOM 673 O O . LEU A 1 87 ? 34.922 4.530 -42.169 1.00 98.12 87 LEU A O 1
ATOM 677 N N . ARG A 1 88 ? 37.028 4.688 -42.926 1.00 98.12 88 ARG A N 1
ATOM 678 C CA . ARG A 1 88 ? 37.603 3.906 -41.825 1.00 98.12 88 ARG A CA 1
ATOM 679 C C . ARG A 1 88 ? 37.539 4.686 -40.516 1.00 98.12 88 ARG A C 1
ATOM 681 O O . ARG A 1 88 ? 37.141 4.108 -39.511 1.00 98.12 88 ARG A O 1
ATOM 688 N N . THR A 1 89 ? 37.873 5.974 -40.539 1.00 98.19 89 THR A N 1
ATOM 689 C CA . THR A 1 89 ? 37.750 6.845 -39.366 1.00 98.19 89 THR A CA 1
ATOM 690 C C . THR A 1 89 ? 36.299 6.946 -38.896 1.00 98.19 89 THR A C 1
ATOM 692 O O . THR A 1 89 ? 36.033 6.761 -37.711 1.00 98.19 89 THR A O 1
ATOM 695 N N . ASP A 1 90 ? 35.348 7.143 -39.809 1.00 98.12 90 ASP A N 1
ATOM 696 C CA . ASP A 1 90 ? 33.923 7.194 -39.461 1.00 98.12 90 ASP A CA 1
ATOM 697 C C . ASP A 1 90 ? 33.429 5.868 -38.868 1.00 98.12 90 ASP A C 1
ATOM 699 O O . ASP A 1 90 ? 32.673 5.858 -37.895 1.00 98.12 90 ASP A O 1
ATOM 703 N N . LEU A 1 91 ? 33.884 4.735 -39.414 1.00 98.44 91 LEU A N 1
ATOM 704 C CA . LEU A 1 91 ? 33.552 3.404 -38.905 1.00 98.44 91 LEU A CA 1
ATOM 705 C C . LEU A 1 91 ? 34.135 3.162 -37.507 1.00 98.44 91 LEU A C 1
ATOM 707 O O . LEU A 1 91 ? 33.462 2.580 -36.658 1.00 98.44 91 LEU A O 1
ATOM 711 N N . GLU A 1 92 ? 35.361 3.611 -37.245 1.00 98.38 92 GLU A N 1
ATOM 712 C CA . GLU A 1 92 ? 35.978 3.544 -35.917 1.00 98.38 92 GLU A CA 1
ATOM 713 C C . GLU A 1 92 ? 35.199 4.387 -34.898 1.00 98.38 92 GLU A C 1
ATOM 715 O O . GLU A 1 92 ? 34.873 3.888 -33.820 1.00 98.38 92 GLU A O 1
ATOM 720 N N . ILE A 1 93 ? 34.813 5.616 -35.261 1.00 98.25 93 ILE A N 1
ATOM 721 C CA . ILE A 1 93 ? 33.983 6.487 -34.415 1.00 98.25 93 ILE A CA 1
ATOM 722 C C . ILE A 1 93 ? 32.620 5.839 -34.148 1.00 98.25 93 ILE A C 1
ATOM 724 O O . ILE A 1 93 ? 32.189 5.766 -32.999 1.00 98.25 93 ILE A O 1
ATOM 728 N N . ALA A 1 94 ? 31.947 5.331 -35.183 1.00 98.12 94 ALA A N 1
ATOM 729 C CA . ALA A 1 94 ? 30.645 4.685 -35.042 1.00 98.12 94 ALA A CA 1
ATOM 730 C C . ALA A 1 94 ? 30.715 3.437 -34.149 1.00 98.12 94 ALA A C 1
ATOM 732 O O . ALA A 1 94 ? 29.835 3.221 -33.316 1.00 98.12 94 ALA A O 1
ATOM 733 N N . ASN A 1 95 ? 31.775 2.634 -34.277 1.00 98.31 95 ASN A N 1
ATOM 734 C CA . ASN A 1 95 ? 31.994 1.474 -33.416 1.00 98.31 95 ASN A CA 1
ATOM 735 C C . ASN A 1 95 ? 32.255 1.875 -31.963 1.00 98.31 95 ASN A C 1
ATOM 737 O O . ASN A 1 95 ? 31.720 1.229 -31.064 1.00 98.31 95 ASN A O 1
ATOM 741 N N . GLN A 1 96 ? 33.022 2.943 -31.730 1.00 98.50 96 GLN A N 1
ATOM 742 C CA . GLN A 1 96 ? 33.254 3.455 -30.382 1.00 98.50 96 GLN A CA 1
ATOM 743 C C . GLN A 1 96 ? 31.952 3.954 -29.745 1.00 98.50 96 GLN A C 1
ATOM 745 O O . GLN A 1 96 ? 31.625 3.554 -28.631 1.00 98.50 96 GLN A O 1
ATOM 750 N N . VAL A 1 97 ? 31.164 4.749 -30.474 1.00 98.38 97 VAL A N 1
ATOM 751 C CA . VAL A 1 97 ? 29.856 5.229 -30.000 1.00 98.38 97 VAL A CA 1
ATOM 752 C C . VAL A 1 97 ? 28.918 4.058 -29.704 1.00 98.38 97 VAL A C 1
ATOM 754 O O . VAL A 1 97 ? 28.247 4.058 -28.676 1.00 98.38 97 VAL A O 1
ATOM 757 N N . ASN A 1 98 ? 28.883 3.036 -30.563 1.00 98.25 98 ASN A N 1
ATOM 758 C CA . ASN A 1 98 ? 28.077 1.840 -30.318 1.00 98.25 98 ASN A CA 1
ATOM 759 C C . ASN A 1 98 ? 28.524 1.091 -29.056 1.00 98.25 98 ASN A C 1
ATOM 761 O O . ASN A 1 98 ? 27.671 0.660 -28.284 1.00 98.25 98 ASN A O 1
ATOM 765 N N . ALA A 1 99 ? 29.832 0.951 -28.823 1.00 98.38 99 ALA A N 1
ATOM 766 C CA . ALA A 1 99 ? 30.352 0.325 -27.610 1.00 98.38 99 ALA A CA 1
ATOM 767 C C . ALA A 1 99 ? 29.942 1.106 -26.350 1.00 98.38 99 ALA A C 1
ATOM 769 O O . ALA A 1 99 ? 29.451 0.511 -25.390 1.00 98.38 99 ALA A O 1
ATOM 770 N N . ASP A 1 100 ? 30.061 2.435 -26.381 1.00 98.56 100 ASP A N 1
ATOM 771 C CA . ASP A 1 100 ? 29.668 3.303 -25.267 1.00 98.56 100 ASP A CA 1
ATOM 772 C C . ASP A 1 100 ? 28.154 3.232 -24.999 1.00 98.56 100 ASP A C 1
ATOM 774 O O . ASP A 1 100 ? 27.721 3.151 -23.847 1.00 98.56 100 ASP A O 1
ATOM 778 N N . LEU A 1 101 ? 27.334 3.200 -26.058 1.00 98.56 101 LEU A N 1
ATOM 779 C CA . LEU A 1 101 ? 25.883 3.041 -25.943 1.00 98.56 101 LEU A CA 1
ATOM 780 C C . LEU A 1 101 ? 25.501 1.696 -25.325 1.00 98.56 101 LEU A C 1
ATOM 782 O O . LEU A 1 101 ? 24.619 1.663 -24.473 1.00 98.56 101 LEU A O 1
ATOM 786 N N . VAL A 1 102 ? 26.156 0.599 -25.718 1.00 98.50 102 VAL A N 1
ATOM 787 C CA . VAL A 1 102 ? 25.905 -0.728 -25.131 1.00 98.50 102 VAL A CA 1
ATOM 788 C C . VAL A 1 102 ? 26.175 -0.711 -23.626 1.00 98.50 102 VAL A C 1
ATOM 790 O O . VAL A 1 102 ? 25.317 -1.143 -22.859 1.00 98.50 102 VAL A O 1
ATOM 793 N N . LEU A 1 103 ? 27.302 -0.139 -23.192 1.00 98.50 103 LEU A N 1
ATOM 794 C CA . LEU A 1 103 ? 27.632 -0.022 -21.768 1.00 98.50 103 LEU A CA 1
ATOM 795 C C . LEU A 1 103 ? 26.603 0.819 -20.999 1.00 98.50 103 LEU A C 1
ATOM 797 O O . LEU A 1 103 ? 26.204 0.468 -19.886 1.00 98.50 103 LEU A O 1
ATOM 801 N N . GLU A 1 104 ? 26.145 1.926 -21.583 1.00 98.44 104 GLU A N 1
ATOM 802 C CA . GLU A 1 104 ? 25.117 2.763 -20.965 1.00 98.44 104 GLU A CA 1
ATOM 803 C C . GLU A 1 104 ? 23.761 2.046 -20.897 1.00 98.44 104 GLU A C 1
ATOM 805 O O . GLU A 1 104 ? 23.081 2.138 -19.874 1.00 98.44 104 GLU A O 1
ATOM 810 N N . PHE A 1 105 ? 23.384 1.282 -21.927 1.00 98.56 105 PHE A N 1
ATOM 811 C CA . PHE A 1 105 ? 22.168 0.466 -21.908 1.00 98.56 105 PHE A CA 1
ATOM 812 C C . PHE A 1 105 ? 22.218 -0.609 -20.826 1.00 98.56 105 PHE A C 1
ATOM 814 O O . PHE A 1 105 ? 21.246 -0.767 -20.090 1.00 98.56 105 PHE A O 1
ATOM 821 N N . GLU A 1 106 ? 23.341 -1.313 -20.678 1.00 98.50 106 GLU A N 1
ATOM 822 C CA . GLU A 1 106 ? 23.527 -2.302 -19.611 1.00 98.50 106 GLU A CA 1
ATOM 823 C C . GLU A 1 106 ? 23.419 -1.653 -18.225 1.00 98.50 106 GLU A C 1
ATOM 825 O O . GLU A 1 106 ? 22.723 -2.162 -17.340 1.00 98.50 106 GLU A O 1
ATOM 830 N N . ARG A 1 107 ? 24.029 -0.475 -18.043 1.00 98.56 107 ARG A N 1
ATOM 831 C CA . ARG A 1 107 ? 23.914 0.296 -16.799 1.00 98.56 107 ARG A CA 1
ATOM 832 C C . ARG A 1 107 ? 22.468 0.702 -16.513 1.00 98.56 107 ARG A C 1
ATOM 834 O O . ARG A 1 107 ? 22.005 0.559 -15.381 1.00 98.56 107 ARG A O 1
ATOM 841 N N . GLN A 1 108 ? 21.752 1.212 -17.514 1.00 98.50 108 GLN A N 1
ATOM 842 C CA . GLN A 1 108 ? 20.352 1.615 -17.372 1.00 98.50 108 GLN A CA 1
ATOM 843 C C . GLN A 1 108 ? 19.437 0.421 -17.096 1.00 98.50 108 GLN A C 1
ATOM 845 O O . GLN A 1 108 ? 18.547 0.533 -16.253 1.00 98.50 108 GLN A O 1
ATOM 850 N N . ALA A 1 109 ? 19.679 -0.724 -17.737 1.00 98.56 109 ALA A N 1
ATOM 851 C CA . ALA A 1 109 ? 18.951 -1.961 -17.480 1.00 98.56 109 ALA A CA 1
ATOM 852 C C . ALA A 1 109 ? 19.117 -2.403 -16.019 1.00 98.56 109 ALA A C 1
ATOM 854 O O . ALA A 1 109 ? 18.119 -2.624 -15.334 1.00 98.56 109 ALA A O 1
ATOM 855 N N . ALA A 1 110 ? 20.348 -2.404 -15.498 1.00 98.50 110 ALA A N 1
ATOM 856 C CA . ALA A 1 110 ? 20.613 -2.737 -14.098 1.00 98.50 110 ALA A CA 1
ATOM 857 C C . ALA A 1 110 ? 19.925 -1.766 -13.116 1.00 98.50 110 ALA A C 1
ATOM 859 O O . ALA A 1 110 ? 19.386 -2.179 -12.087 1.00 98.50 110 ALA A O 1
ATOM 860 N N . VAL A 1 111 ? 19.903 -0.462 -13.417 1.00 98.56 111 VAL A N 1
ATOM 861 C CA . VAL A 1 111 ? 19.152 0.519 -12.611 1.00 98.56 111 VAL A CA 1
ATOM 862 C C . VAL A 1 111 ? 17.646 0.245 -12.675 1.00 98.56 111 VAL A C 1
ATOM 864 O O . VAL A 1 111 ? 16.978 0.282 -11.641 1.00 98.56 111 VAL A O 1
ATOM 867 N N . GLY A 1 112 ? 17.114 -0.069 -13.858 1.00 98.62 112 GLY A N 1
ATOM 868 C CA . GLY A 1 112 ? 15.706 -0.413 -14.056 1.00 98.62 112 GLY A CA 1
ATOM 869 C C . GLY A 1 112 ? 15.280 -1.644 -13.256 1.00 98.62 112 GLY A C 1
ATOM 870 O O . GLY A 1 112 ? 14.259 -1.606 -12.568 1.00 98.62 112 GLY A O 1
ATOM 871 N N . GLU A 1 113 ? 16.088 -2.704 -13.271 1.00 98.69 113 GLU A N 1
ATOM 872 C CA . GLU A 1 113 ? 15.857 -3.917 -12.479 1.00 98.69 113 GLU A CA 1
ATOM 873 C C . GLU A 1 113 ? 15.864 -3.627 -10.973 1.00 98.69 113 GLU A C 1
ATOM 875 O O . GLU A 1 113 ? 14.949 -4.041 -10.256 1.00 98.69 113 GLU A O 1
ATOM 880 N N . ASN A 1 114 ? 16.833 -2.845 -10.491 1.00 98.56 114 ASN A N 1
ATOM 881 C CA . ASN A 1 114 ? 16.925 -2.466 -9.078 1.00 98.56 114 ASN A CA 1
ATOM 882 C C . ASN A 1 114 ? 15.731 -1.620 -8.611 1.00 98.56 114 ASN A C 1
ATOM 884 O O . ASN A 1 114 ? 15.203 -1.834 -7.513 1.00 98.56 114 ASN A O 1
ATOM 888 N N . LEU A 1 115 ? 15.285 -0.664 -9.432 1.00 98.69 115 LEU A N 1
ATOM 889 C CA . LEU A 1 115 ? 14.108 0.155 -9.135 1.00 98.69 115 LEU A CA 1
ATOM 890 C C . LEU A 1 115 ? 12.831 -0.688 -9.141 1.00 98.69 115 LEU A C 1
ATOM 892 O O . LEU A 1 115 ? 12.021 -0.562 -8.225 1.00 98.69 115 LEU A O 1
ATOM 896 N N . SER A 1 116 ? 12.682 -1.587 -10.115 1.00 98.69 116 SER A N 1
ATOM 897 C CA . SER A 1 116 ? 11.562 -2.529 -10.184 1.00 98.69 116 SER A CA 1
ATOM 898 C C . SER A 1 116 ? 11.495 -3.421 -8.938 1.00 98.69 116 SER A C 1
ATOM 900 O O . SER A 1 116 ? 10.458 -3.492 -8.275 1.00 98.69 116 SER A O 1
ATOM 902 N N . ALA A 1 117 ? 12.621 -4.013 -8.528 1.00 98.56 117 ALA A N 1
ATOM 903 C CA . ALA A 1 117 ? 12.705 -4.813 -7.306 1.00 98.56 117 ALA A CA 1
ATOM 904 C C . ALA A 1 117 ? 12.375 -3.995 -6.043 1.00 98.56 117 ALA A C 1
ATOM 906 O O . ALA A 1 117 ? 11.677 -4.475 -5.146 1.00 98.56 117 ALA A O 1
ATOM 907 N N . SER A 1 118 ? 12.835 -2.742 -5.984 1.00 98.56 118 SER A N 1
ATOM 908 C CA . SER A 1 118 ? 12.545 -1.832 -4.871 1.00 98.56 118 SER A CA 1
ATOM 909 C C . SER A 1 118 ? 11.059 -1.470 -4.793 1.00 98.56 118 SER A C 1
ATOM 911 O O . SER A 1 118 ? 10.504 -1.441 -3.696 1.00 98.56 118 SER A O 1
ATOM 913 N N . LEU A 1 119 ? 10.398 -1.250 -5.934 1.00 98.75 119 LEU A N 1
ATOM 914 C CA . LEU A 1 119 ? 8.956 -0.994 -5.999 1.00 98.75 119 LEU A CA 1
ATOM 915 C C . LEU A 1 119 ? 8.149 -2.201 -5.520 1.00 98.75 119 LEU A C 1
ATOM 917 O O . LEU A 1 119 ? 7.299 -2.050 -4.647 1.00 98.75 119 LEU A O 1
ATOM 921 N N . VAL A 1 120 ? 8.472 -3.405 -6.005 1.00 98.75 120 VAL A N 1
ATOM 922 C CA . VAL A 1 120 ? 7.809 -4.645 -5.566 1.00 98.75 120 VAL A CA 1
ATOM 923 C C . VAL A 1 120 ? 7.939 -4.832 -4.054 1.00 98.75 120 VAL A C 1
ATOM 925 O O . VAL A 1 120 ? 6.969 -5.175 -3.376 1.00 98.75 120 VAL A O 1
ATOM 928 N N . ARG A 1 121 ? 9.128 -4.568 -3.499 1.00 98.69 121 ARG A N 1
ATOM 929 C CA . ARG A 1 121 ? 9.353 -4.632 -2.053 1.00 98.69 121 ARG A CA 1
ATOM 930 C C . ARG A 1 121 ? 8.529 -3.588 -1.298 1.00 98.69 121 ARG A C 1
ATOM 932 O O . ARG A 1 121 ? 7.891 -3.935 -0.306 1.00 98.69 121 ARG A O 1
ATOM 939 N N . ALA A 1 122 ? 8.523 -2.340 -1.759 1.00 98.62 122 ALA A N 1
ATOM 940 C CA . ALA A 1 122 ? 7.758 -1.265 -1.132 1.00 98.62 122 ALA A CA 1
ATOM 941 C C . ALA A 1 122 ? 6.247 -1.552 -1.151 1.00 98.62 122 ALA A C 1
ATOM 943 O O . ALA A 1 122 ? 5.566 -1.327 -0.149 1.00 98.62 122 ALA A O 1
ATOM 944 N N . ASP A 1 123 ? 5.724 -2.110 -2.244 1.00 98.69 123 ASP A N 1
ATOM 945 C CA . ASP A 1 123 ? 4.319 -2.506 -2.350 1.00 98.69 123 ASP A CA 1
ATOM 946 C C . ASP A 1 123 ? 3.972 -3.666 -1.408 1.00 98.69 123 ASP A C 1
ATOM 948 O O . ASP A 1 123 ? 2.928 -3.635 -0.748 1.00 98.69 123 ASP A O 1
ATOM 952 N N . ALA A 1 124 ? 4.861 -4.654 -1.268 1.00 98.62 124 ALA A N 1
ATOM 953 C CA . ALA A 1 124 ? 4.688 -5.739 -0.304 1.00 98.62 124 ALA A CA 1
ATOM 954 C C . ALA A 1 124 ? 4.696 -5.225 1.149 1.00 98.62 124 ALA A C 1
ATOM 956 O O . ALA A 1 124 ? 3.837 -5.604 1.951 1.00 98.62 124 ALA A O 1
ATOM 957 N N . GLU A 1 125 ? 5.627 -4.328 1.488 1.00 98.69 125 GLU A N 1
ATOM 958 C CA . GLU A 1 125 ? 5.705 -3.694 2.809 1.00 98.69 125 GLU A CA 1
ATOM 959 C C . GLU A 1 125 ? 4.453 -2.852 3.097 1.00 98.69 125 GLU A C 1
ATOM 961 O O . GLU A 1 125 ? 3.860 -2.969 4.174 1.00 98.69 125 GLU A O 1
ATOM 966 N N . LYS A 1 126 ? 3.984 -2.071 2.117 1.00 98.62 126 LYS A N 1
ATOM 967 C CA . LYS A 1 126 ? 2.737 -1.305 2.209 1.00 98.62 126 LYS A CA 1
ATOM 968 C C . LYS A 1 126 ? 1.539 -2.220 2.452 1.00 98.62 126 LYS A C 1
ATOM 970 O O . LYS A 1 126 ? 0.776 -1.967 3.381 1.00 98.62 126 LYS A O 1
ATOM 975 N N . ALA A 1 127 ? 1.385 -3.294 1.677 1.00 98.69 127 ALA A N 1
ATOM 976 C CA . ALA A 1 127 ? 0.288 -4.245 1.847 1.00 98.69 127 ALA A CA 1
ATOM 977 C C . ALA A 1 127 ? 0.306 -4.894 3.242 1.00 98.69 127 ALA A C 1
ATOM 979 O O . ALA A 1 127 ? -0.731 -4.983 3.906 1.00 98.69 127 ALA A O 1
ATOM 980 N N . ALA A 1 128 ? 1.489 -5.281 3.731 1.00 98.62 128 ALA A N 1
ATOM 981 C CA . ALA A 1 128 ? 1.654 -5.844 5.067 1.00 98.62 128 ALA A CA 1
ATOM 982 C C . ALA A 1 128 ? 1.286 -4.839 6.173 1.00 98.62 128 ALA A C 1
ATOM 984 O O . ALA A 1 128 ? 0.581 -5.192 7.125 1.00 98.62 128 ALA A O 1
ATOM 985 N N . LEU A 1 129 ? 1.731 -3.583 6.055 1.00 98.62 129 LEU A N 1
ATOM 986 C CA . LEU A 1 129 ? 1.408 -2.520 7.008 1.00 98.62 129 LEU A CA 1
ATOM 987 C C . LEU A 1 129 ? -0.081 -2.168 6.989 1.00 98.62 129 LEU A C 1
ATOM 989 O O . LEU A 1 129 ? -0.685 -2.080 8.057 1.00 98.62 129 LEU A O 1
ATOM 993 N N . SER A 1 130 ? -0.698 -2.052 5.812 1.00 98.62 130 SER A N 1
ATOM 994 C CA . SER A 1 130 ? -2.142 -1.833 5.680 1.00 98.62 130 SER A CA 1
ATOM 995 C C . SER A 1 130 ? -2.950 -2.967 6.316 1.00 98.62 130 SER A C 1
ATOM 997 O O . SER A 1 130 ? -3.891 -2.704 7.061 1.00 98.62 130 SER A O 1
ATOM 999 N N . GLY A 1 131 ? -2.547 -4.226 6.115 1.00 98.69 131 GLY A N 1
ATOM 1000 C CA . GLY A 1 131 ? -3.195 -5.372 6.761 1.00 98.69 131 GLY A CA 1
ATOM 1001 C C . GLY A 1 131 ? -3.023 -5.397 8.287 1.00 98.69 131 GLY A C 1
ATOM 1002 O O . GLY A 1 131 ? -3.918 -5.825 9.015 1.00 98.69 131 GLY A O 1
ATOM 1003 N N . ARG A 1 132 ? -1.882 -4.930 8.812 1.00 98.69 132 ARG A N 1
ATOM 1004 C CA . ARG A 1 132 ? -1.680 -4.756 10.263 1.00 98.69 132 ARG A CA 1
ATOM 1005 C C . ARG A 1 132 ? -2.545 -3.630 10.822 1.00 98.69 132 ARG A C 1
ATOM 1007 O O . ARG A 1 132 ? -3.143 -3.823 11.874 1.00 98.69 132 ARG A O 1
ATOM 1014 N N . LEU A 1 133 ? -2.635 -2.502 10.120 1.00 98.69 133 LEU A N 1
ATOM 1015 C CA . LEU A 1 133 ? -3.456 -1.365 10.530 1.00 98.69 133 LEU A CA 1
ATOM 1016 C C . LEU A 1 133 ? -4.936 -1.756 10.612 1.00 98.69 133 LEU A C 1
ATOM 1018 O O . LEU A 1 133 ? -5.544 -1.558 11.657 1.00 98.69 133 LEU A O 1
ATOM 1022 N N . ALA A 1 134 ? -5.471 -2.409 9.577 1.00 98.69 134 ALA A N 1
ATOM 1023 C CA . ALA A 1 134 ? -6.863 -2.861 9.560 1.00 98.69 134 ALA A CA 1
ATOM 1024 C C . ALA A 1 134 ? -7.191 -3.814 10.726 1.00 98.69 134 ALA A C 1
ATOM 1026 O O . ALA A 1 134 ? -8.253 -3.713 11.338 1.00 98.69 134 ALA A O 1
ATOM 1027 N N . ARG A 1 135 ? -6.261 -4.716 11.083 1.00 98.69 135 ARG A N 1
ATOM 1028 C CA . ARG A 1 135 ? -6.414 -5.591 12.260 1.00 98.69 135 ARG A CA 1
ATOM 1029 C C . ARG A 1 135 ? -6.426 -4.804 13.569 1.00 98.69 135 ARG A C 1
ATOM 1031 O O . ARG A 1 135 ? -7.325 -5.006 14.376 1.00 98.69 135 ARG A O 1
ATOM 1038 N N . MET A 1 136 ? -5.480 -3.884 13.755 1.00 98.50 136 MET A N 1
ATOM 1039 C CA . MET A 1 136 ? -5.420 -3.038 14.955 1.00 98.50 136 MET A CA 1
ATOM 1040 C C . MET A 1 136 ? -6.668 -2.156 15.101 1.00 98.50 136 MET A C 1
ATOM 1042 O O . MET A 1 136 ? -7.149 -1.940 16.211 1.00 98.50 136 MET A O 1
ATOM 1046 N N . GLU A 1 137 ? -7.219 -1.653 13.995 1.00 98.69 137 GLU A N 1
ATOM 1047 C CA . GLU A 1 137 ? -8.470 -0.889 14.000 1.00 98.69 137 GLU A CA 1
ATOM 1048 C C . GLU A 1 137 ? -9.666 -1.752 14.413 1.00 98.69 137 GLU A C 1
ATOM 1050 O O . GLU A 1 137 ? -10.444 -1.332 15.271 1.00 98.69 137 GLU A O 1
ATOM 1055 N N . ALA A 1 138 ? -9.772 -2.975 13.885 1.00 98.69 138 ALA A N 1
ATOM 1056 C CA . ALA A 1 138 ? -10.818 -3.917 14.274 1.00 98.69 138 ALA A CA 1
ATOM 1057 C C . ALA A 1 138 ? -10.721 -4.311 15.759 1.00 98.69 138 ALA A C 1
ATOM 1059 O O . ALA A 1 138 ? -11.728 -4.289 16.469 1.00 98.69 138 ALA A O 1
ATOM 1060 N N . GLU A 1 139 ? -9.514 -4.609 16.250 1.00 98.62 139 GLU A N 1
ATOM 1061 C CA . GLU A 1 139 ? -9.258 -4.917 17.663 1.00 98.62 139 GLU A CA 1
ATOM 1062 C C . GLU A 1 139 ? -9.604 -3.731 18.574 1.00 98.62 139 GLU A C 1
ATOM 1064 O O . GLU A 1 139 ? -10.263 -3.905 19.601 1.00 98.62 139 GLU A O 1
ATOM 1069 N N . ARG A 1 140 ? -9.231 -2.506 18.179 1.00 98.62 140 ARG A N 1
ATOM 1070 C CA . ARG A 1 140 ? -9.599 -1.276 18.895 1.00 98.62 140 ARG A CA 1
ATOM 1071 C C . ARG A 1 140 ? -11.115 -1.117 18.979 1.00 98.62 140 ARG A C 1
ATOM 1073 O O . ARG A 1 140 ? -11.629 -0.741 20.033 1.00 98.62 140 ARG A O 1
ATOM 1080 N N . ASP A 1 141 ? -11.827 -1.346 17.883 1.00 98.69 141 ASP A N 1
ATOM 1081 C CA . ASP A 1 141 ? -13.274 -1.143 17.832 1.00 98.69 141 ASP A CA 1
ATOM 1082 C C . ASP A 1 141 ? -14.032 -2.217 18.617 1.00 98.69 141 ASP A C 1
ATOM 1084 O O . ASP A 1 141 ? -15.027 -1.905 19.275 1.00 98.69 141 ASP A O 1
ATOM 1088 N N . GLU A 1 142 ? -13.540 -3.457 18.627 1.00 98.56 142 GLU A N 1
ATOM 1089 C CA . GLU A 1 142 ? -14.040 -4.511 19.512 1.00 98.56 142 GLU A CA 1
ATOM 1090 C C . GLU A 1 142 ? -13.787 -4.165 20.986 1.00 98.56 142 GLU A C 1
ATOM 1092 O O . GLU A 1 142 ? -14.723 -4.161 21.783 1.00 98.56 142 GLU A O 1
ATOM 1097 N N . ALA A 1 143 ? -12.566 -3.755 21.346 1.00 98.38 143 ALA A N 1
ATOM 1098 C CA . ALA A 1 143 ? -12.239 -3.346 22.713 1.00 98.38 143 ALA A CA 1
ATOM 1099 C C . ALA A 1 143 ? -13.097 -2.159 23.189 1.00 98.38 143 ALA A C 1
ATOM 1101 O O . ALA A 1 143 ? -13.545 -2.123 24.336 1.00 98.38 143 ALA A O 1
ATOM 1102 N N . ARG A 1 144 ? -13.381 -1.192 22.306 1.00 98.56 144 ARG A N 1
ATOM 1103 C CA . ARG A 1 144 ? -14.287 -0.070 22.601 1.00 98.56 144 ARG A CA 1
ATOM 1104 C C . ARG A 1 144 ? -15.721 -0.534 22.840 1.00 98.56 144 ARG A C 1
ATOM 1106 O O . ARG A 1 144 ? -16.347 -0.043 23.780 1.00 98.56 144 ARG A O 1
ATOM 1113 N N . ARG A 1 145 ? -16.231 -1.464 22.025 1.00 98.56 145 ARG A N 1
ATOM 1114 C CA . ARG A 1 145 ? -17.568 -2.052 22.204 1.00 98.56 145 ARG A CA 1
ATOM 1115 C C . ARG A 1 145 ? -17.658 -2.841 23.509 1.00 98.56 145 ARG A C 1
ATOM 1117 O O . ARG A 1 145 ? -18.588 -2.599 24.276 1.00 98.56 145 ARG A O 1
ATOM 1124 N N . GLY A 1 146 ? -16.666 -3.681 23.806 1.00 98.56 146 GLY A N 1
ATOM 1125 C CA . GLY A 1 146 ? -16.569 -4.409 25.074 1.00 98.56 146 GLY A CA 1
ATOM 1126 C C . GLY A 1 146 ? -16.569 -3.468 26.279 1.00 98.56 146 GLY A C 1
ATOM 1127 O O . GLY A 1 146 ? -17.422 -3.580 27.156 1.00 98.56 146 GLY A O 1
ATOM 1128 N N . ALA A 1 147 ? -15.712 -2.444 26.267 1.00 98.38 147 ALA A N 1
ATOM 1129 C CA . ALA A 1 147 ? -15.651 -1.461 27.347 1.00 98.38 147 ALA A CA 1
ATOM 1130 C C . ALA A 1 147 ? -16.949 -0.644 27.501 1.00 98.38 147 ALA A C 1
ATOM 1132 O O . ALA A 1 147 ? -17.279 -0.204 28.601 1.00 98.38 147 ALA A O 1
ATOM 1133 N N . ALA A 1 148 ? -17.687 -0.380 26.419 1.00 98.50 148 ALA A N 1
ATOM 1134 C CA . ALA A 1 148 ? -18.991 0.280 26.499 1.00 98.50 148 ALA A CA 1
ATOM 1135 C C . ALA A 1 148 ? -20.051 -0.637 27.132 1.00 98.50 148 ALA A C 1
ATOM 1137 O O . ALA A 1 148 ? -20.794 -0.193 28.007 1.00 98.50 148 ALA A O 1
ATOM 1138 N N . ALA A 1 149 ? -20.079 -1.914 26.742 1.00 98.44 149 ALA A N 1
ATOM 1139 C CA . ALA A 1 149 ? -20.988 -2.906 27.306 1.00 98.44 149 ALA A CA 1
ATOM 1140 C C . ALA A 1 149 ? -20.727 -3.139 28.803 1.00 98.44 149 ALA A C 1
ATOM 1142 O O . ALA A 1 149 ? -21.666 -3.141 29.597 1.00 98.44 149 ALA A O 1
ATOM 1143 N N . GLU A 1 150 ? -19.460 -3.256 29.209 1.00 98.12 150 GLU A N 1
ATOM 1144 C CA . GLU A 1 150 ? -19.079 -3.402 30.618 1.00 98.12 150 GLU A CA 1
ATOM 1145 C C . GLU A 1 150 ? -19.488 -2.190 31.461 1.00 98.12 150 GLU A C 1
ATOM 1147 O O . GLU A 1 150 ? -20.011 -2.360 32.563 1.00 98.12 150 GLU A O 1
ATOM 1152 N N . ARG A 1 151 ? -19.307 -0.963 30.948 1.00 98.25 151 ARG A N 1
ATOM 1153 C CA . ARG A 1 151 ? -19.767 0.254 31.641 1.00 98.25 151 ARG A CA 1
ATOM 1154 C C . ARG A 1 151 ? -21.281 0.254 31.827 1.00 98.25 151 ARG A C 1
ATOM 1156 O O . ARG A 1 151 ? -21.737 0.490 32.942 1.00 98.25 151 ARG A O 1
ATOM 1163 N N . ALA A 1 152 ? -22.041 -0.073 30.782 1.00 98.38 152 ALA A N 1
ATOM 1164 C CA . ALA A 1 152 ? -23.499 -0.150 30.862 1.00 98.38 152 ALA A CA 1
ATOM 1165 C C . ALA A 1 152 ? -23.967 -1.225 31.862 1.00 98.38 152 ALA A C 1
ATOM 1167 O O . ALA A 1 152 ? -24.865 -0.980 32.669 1.00 98.38 152 ALA A O 1
ATOM 1168 N N . ALA A 1 153 ? -23.324 -2.397 31.868 1.00 98.25 153 ALA A N 1
ATOM 1169 C CA . ALA A 1 153 ? -23.611 -3.454 32.834 1.00 98.25 153 ALA A CA 1
ATOM 1170 C C . ALA A 1 153 ? -23.294 -3.012 34.274 1.00 98.25 153 ALA A C 1
ATOM 1172 O O . ALA A 1 153 ? -24.112 -3.200 35.175 1.00 98.25 153 ALA A O 1
ATOM 1173 N N . ALA A 1 154 ? -22.144 -2.368 34.493 1.00 98.25 154 ALA A N 1
ATOM 1174 C CA . ALA A 1 154 ? -21.757 -1.848 35.801 1.00 98.25 154 ALA A CA 1
ATOM 1175 C C . ALA A 1 154 ? -22.715 -0.753 36.298 1.00 98.25 154 ALA A C 1
ATOM 1177 O O . ALA A 1 154 ? -23.052 -0.721 37.481 1.00 98.25 154 ALA A O 1
ATOM 1178 N N . GLU A 1 155 ? -23.176 0.132 35.414 1.00 98.19 155 GLU A N 1
ATOM 1179 C CA . GLU A 1 155 ? -24.183 1.147 35.734 1.00 98.19 155 GLU A CA 1
ATOM 1180 C C . GLU A 1 155 ? -25.525 0.516 36.116 1.00 98.19 155 GLU A C 1
ATOM 1182 O O . GLU A 1 155 ? -26.095 0.895 37.139 1.00 98.19 155 GLU A O 1
ATOM 1187 N N . SER A 1 156 ? -25.987 -0.500 35.378 1.00 98.25 156 SER A N 1
ATOM 1188 C CA . SER A 1 156 ? -27.204 -1.246 35.726 1.00 98.25 156 SER A CA 1
ATOM 1189 C C . SER A 1 156 ? -27.100 -1.877 37.115 1.00 98.25 156 SER A C 1
ATOM 1191 O O . SER A 1 156 ? -27.981 -1.682 37.950 1.00 98.25 156 SER A O 1
ATOM 1193 N N . VAL A 1 157 ? -25.992 -2.568 37.402 1.00 98.19 157 VAL A N 1
ATOM 1194 C CA . VAL A 1 157 ? -25.767 -3.205 38.710 1.00 98.19 157 VAL A CA 1
ATOM 1195 C C . VAL A 1 157 ? -25.712 -2.166 39.834 1.00 98.19 157 VAL A C 1
ATOM 1197 O O . VAL A 1 157 ? -26.264 -2.393 40.910 1.00 98.19 157 VAL A O 1
ATOM 1200 N N . ARG A 1 158 ? -25.093 -1.000 39.604 1.00 98.12 158 ARG A N 1
ATOM 1201 C CA . ARG A 1 158 ? -25.070 0.101 40.585 1.00 98.12 158 ARG A CA 1
ATOM 1202 C C . ARG A 1 158 ? -26.466 0.657 40.862 1.00 98.12 158 ARG A C 1
ATOM 1204 O O . ARG A 1 158 ? -26.778 0.938 42.018 1.00 98.12 158 ARG A O 1
ATOM 1211 N N . LEU A 1 159 ? -27.305 0.799 39.835 1.00 98.44 159 LEU A N 1
ATOM 1212 C CA . LEU A 1 159 ? -28.691 1.247 39.989 1.00 98.44 159 LEU A CA 1
ATOM 1213 C C . LEU A 1 159 ? -29.537 0.224 40.752 1.00 98.44 159 LEU A C 1
ATOM 1215 O O . LEU A 1 159 ? -30.286 0.602 41.656 1.00 98.44 159 LEU A O 1
ATOM 1219 N N . ASP A 1 160 ? -29.398 -1.061 40.431 1.00 98.25 160 ASP A N 1
ATOM 1220 C CA . ASP A 1 160 ? -30.107 -2.135 41.128 1.00 98.25 160 ASP A CA 1
ATOM 1221 C C . ASP A 1 160 ? -29.686 -2.223 42.597 1.00 98.25 160 ASP A C 1
ATOM 1223 O O . ASP A 1 160 ? -30.544 -2.344 43.476 1.00 98.25 160 ASP A O 1
ATOM 1227 N N . LEU A 1 161 ? -28.389 -2.065 42.881 1.00 98.25 161 LEU A N 1
ATOM 1228 C CA . LEU A 1 161 ? -27.869 -1.985 44.244 1.00 98.25 161 LEU A CA 1
ATOM 1229 C C . LEU A 1 161 ? -28.455 -0.787 45.003 1.00 98.25 161 LEU A C 1
ATOM 1231 O O . LEU A 1 161 ? -28.966 -0.959 46.108 1.00 98.25 161 LEU A O 1
ATOM 1235 N N . ALA A 1 162 ? -28.440 0.413 44.414 1.00 98.25 162 ALA A N 1
ATOM 1236 C CA . ALA A 1 162 ? -29.019 1.604 45.038 1.00 98.25 162 ALA A CA 1
ATOM 1237 C C . ALA A 1 162 ? -30.519 1.421 45.331 1.00 98.25 162 ALA A C 1
ATOM 1239 O O . ALA A 1 162 ? -31.002 1.765 46.411 1.00 98.25 162 ALA A O 1
ATOM 1240 N N . ARG A 1 163 ? -31.261 0.807 44.402 1.00 98.19 163 ARG A N 1
ATOM 1241 C CA . ARG A 1 163 ? -32.681 0.487 44.585 1.00 98.19 163 ARG A CA 1
ATOM 1242 C C . ARG A 1 163 ? -32.901 -0.544 45.697 1.00 98.19 163 ARG A C 1
ATOM 1244 O O . ARG A 1 163 ? -33.878 -0.428 46.437 1.00 98.19 163 ARG A O 1
ATOM 1251 N N . ALA A 1 164 ? -32.035 -1.548 45.817 1.00 97.69 164 ALA A N 1
ATOM 1252 C CA . ALA A 1 164 ? -32.101 -2.534 46.893 1.00 97.69 164 ALA A CA 1
ATOM 1253 C C . ALA A 1 164 ? -31.831 -1.897 48.266 1.00 97.69 164 ALA A C 1
ATOM 1255 O O . ALA A 1 164 ? -32.576 -2.169 49.205 1.00 97.69 164 ALA A O 1
ATOM 1256 N N . LEU A 1 165 ? -30.843 -1.000 48.363 1.00 97.50 165 LEU A N 1
ATOM 1257 C CA . LEU A 1 165 ? -30.540 -0.261 49.594 1.00 97.50 165 LEU A CA 1
ATOM 1258 C C . LEU A 1 165 ? -31.718 0.619 50.040 1.00 97.50 165 LEU A C 1
ATOM 1260 O O . LEU A 1 165 ? -32.136 0.528 51.190 1.00 97.50 165 LEU A O 1
ATOM 1264 N N . LEU A 1 166 ? -32.338 1.371 49.124 1.00 97.19 166 LEU A N 1
ATOM 1265 C CA . LEU A 1 166 ? -33.528 2.178 49.442 1.00 97.19 166 LEU A CA 1
ATOM 1266 C C . LEU A 1 166 ? -34.712 1.326 49.929 1.00 97.19 166 LEU A C 1
ATOM 1268 O O . LEU A 1 166 ? -35.447 1.723 50.832 1.00 97.19 166 LEU A O 1
ATOM 1272 N N . ARG A 1 167 ? -34.914 0.137 49.345 1.00 97.06 167 ARG A N 1
ATOM 1273 C CA . ARG A 1 167 ? -35.949 -0.803 49.809 1.00 97.06 167 ARG A CA 1
ATOM 1274 C C . ARG A 1 167 ? -35.638 -1.345 51.199 1.00 97.06 167 ARG A C 1
ATOM 1276 O O . ARG A 1 167 ? -36.558 -1.492 51.996 1.00 97.06 167 ARG A O 1
ATOM 1283 N N . LEU A 1 168 ? -34.369 -1.629 51.483 1.00 96.75 168 LEU A N 1
ATOM 1284 C CA . LEU A 1 168 ? -33.932 -2.094 52.796 1.00 96.75 168 LEU A CA 1
ATOM 1285 C C . LEU A 1 168 ? -34.180 -1.029 53.876 1.00 96.75 168 LEU A C 1
ATOM 1287 O O . LEU A 1 168 ? -34.710 -1.350 54.936 1.00 96.75 168 LEU A O 1
ATOM 1291 N N . GLU A 1 169 ? -33.875 0.237 53.587 1.00 95.56 169 GLU A N 1
ATOM 1292 C CA . GLU A 1 169 ? -34.177 1.365 54.481 1.00 95.56 169 GLU A CA 1
ATOM 1293 C C . GLU A 1 169 ? -35.687 1.549 54.707 1.00 95.56 169 GLU A C 1
ATOM 1295 O O . GLU A 1 169 ? -36.128 1.824 55.822 1.00 95.56 169 GLU A O 1
ATOM 1300 N N . ALA A 1 170 ? -36.512 1.362 53.674 1.00 95.81 170 ALA A N 1
ATOM 1301 C CA . ALA A 1 170 ? -37.965 1.419 53.830 1.00 95.81 170 ALA A CA 1
ATOM 1302 C C . ALA A 1 170 ? -38.508 0.263 54.693 1.00 95.81 170 ALA A C 1
ATOM 1304 O O . ALA A 1 170 ? -39.422 0.470 55.493 1.00 95.81 170 ALA A O 1
ATOM 1305 N N . LEU A 1 171 ? -37.944 -0.943 54.555 1.00 96.50 171 LEU A N 1
ATOM 1306 C CA . LEU A 1 171 ? -38.329 -2.109 55.353 1.00 96.50 171 LEU A CA 1
ATOM 1307 C C . LEU A 1 171 ? -38.020 -1.912 56.838 1.00 96.50 171 LEU A C 1
ATOM 1309 O O . LEU A 1 171 ? -38.886 -2.188 57.662 1.00 96.50 171 LEU A O 1
ATOM 1313 N N . SER A 1 172 ? -36.848 -1.375 57.186 1.00 94.56 172 SER A N 1
ATOM 1314 C CA . SER A 1 172 ? -36.491 -1.143 58.594 1.00 94.56 172 SER A CA 1
ATOM 1315 C C . SER A 1 172 ? -37.431 -0.139 59.274 1.00 94.56 172 SER A C 1
ATOM 1317 O O . SER A 1 172 ? -37.813 -0.322 60.431 1.00 94.56 172 SER A O 1
ATOM 1319 N N . ARG A 1 173 ? -37.887 0.886 58.541 1.00 95.06 173 ARG A N 1
ATOM 1320 C CA . ARG A 1 173 ? -38.923 1.806 59.026 1.00 95.06 173 ARG A CA 1
ATOM 1321 C C . ARG A 1 173 ? -40.263 1.099 59.239 1.00 95.06 173 ARG A C 1
ATOM 1323 O O . ARG A 1 173 ? -40.882 1.289 60.281 1.00 95.06 173 ARG A O 1
ATOM 1330 N N . LEU A 1 174 ? -40.696 0.269 58.289 1.00 95.88 174 LEU A N 1
ATOM 1331 C CA . LEU A 1 174 ? -41.937 -0.502 58.421 1.00 95.88 174 LEU A CA 1
ATOM 1332 C C . LEU A 1 174 ? -41.886 -1.477 59.603 1.00 95.88 174 LEU A C 1
ATOM 1334 O O . LEU A 1 174 ? -42.882 -1.632 60.306 1.00 95.88 174 LEU A O 1
ATOM 1338 N N . GLU A 1 175 ? -40.741 -2.113 59.852 1.00 96.62 175 GLU A N 1
ATOM 1339 C CA . GLU A 1 175 ? -40.535 -2.975 61.020 1.00 96.62 175 GLU A CA 1
ATOM 1340 C C . GLU A 1 175 ? -40.684 -2.197 62.336 1.00 96.62 175 GLU A C 1
ATOM 1342 O O . GLU A 1 175 ? -41.329 -2.685 63.270 1.00 96.62 175 GLU A O 1
ATOM 1347 N N . ALA A 1 176 ? -40.150 -0.972 62.402 1.00 95.62 176 ALA A N 1
ATOM 1348 C CA . ALA A 1 176 ? -40.299 -0.091 63.558 1.00 95.62 176 ALA A CA 1
ATOM 1349 C C . ALA A 1 176 ? -41.757 0.357 63.766 1.00 95.62 176 ALA A C 1
ATOM 1351 O O . ALA A 1 176 ? -42.281 0.228 64.875 1.00 95.62 176 ALA A O 1
ATOM 1352 N N . ASP A 1 177 ? -42.433 0.809 62.706 1.00 95.31 177 ASP A N 1
ATOM 1353 C CA . ASP A 1 177 ? -43.839 1.235 62.756 1.00 95.31 177 ASP A CA 1
ATOM 1354 C C . ASP A 1 177 ? -44.759 0.073 63.170 1.00 95.31 177 ASP A C 1
ATOM 1356 O O . ASP A 1 177 ? -45.665 0.235 63.987 1.00 95.31 177 ASP A O 1
ATOM 1360 N N . LEU A 1 178 ? -44.497 -1.136 62.664 1.00 96.88 178 LEU A N 1
ATOM 1361 C CA . LEU A 1 178 ? -45.251 -2.343 63.001 1.00 96.88 178 LEU A CA 1
ATOM 1362 C C . LEU A 1 178 ? -45.036 -2.765 64.459 1.00 96.88 178 LEU A C 1
ATOM 1364 O O . LEU A 1 178 ? -45.985 -3.193 65.122 1.00 96.88 178 LEU A O 1
ATOM 1368 N N . LYS A 1 179 ? -43.813 -2.621 64.983 1.00 97.19 179 LYS A N 1
ATOM 1369 C CA . LYS A 1 179 ? -43.536 -2.821 66.409 1.00 97.19 179 LYS A CA 1
ATOM 1370 C C . LYS A 1 179 ? -44.308 -1.810 67.263 1.00 97.19 179 LYS A C 1
ATOM 1372 O O . LYS A 1 179 ? -45.009 -2.230 68.181 1.00 97.19 179 LYS A O 1
ATOM 1377 N N . ALA A 1 180 ? -44.255 -0.523 66.920 1.00 96.88 180 ALA A N 1
ATOM 1378 C CA . ALA A 1 180 ? -44.979 0.529 67.633 1.00 96.88 180 ALA A CA 1
ATOM 1379 C C . ALA A 1 180 ? -46.505 0.314 67.598 1.00 96.88 180 ALA A C 1
ATOM 1381 O O . ALA A 1 180 ? -47.175 0.435 68.621 1.00 96.88 180 ALA A O 1
ATOM 1382 N N . ALA A 1 181 ? -47.059 -0.088 66.450 1.00 96.38 181 ALA A N 1
ATOM 1383 C CA . ALA A 1 181 ? -48.478 -0.414 66.315 1.00 96.38 181 ALA A CA 1
ATOM 1384 C C . ALA A 1 181 ? -48.893 -1.617 67.180 1.00 96.38 181 ALA A C 1
ATOM 1386 O O . ALA A 1 181 ? -49.968 -1.603 67.779 1.00 96.38 181 ALA A O 1
ATOM 1387 N N . ARG A 1 182 ? -48.047 -2.654 67.281 1.00 97.12 182 ARG A N 1
ATOM 1388 C CA . ARG A 1 182 ? -48.289 -3.804 68.172 1.00 97.12 182 ARG A CA 1
ATOM 1389 C C . ARG A 1 182 ? -48.261 -3.399 69.644 1.00 97.12 182 ARG A C 1
ATOM 1391 O O . ARG A 1 182 ? -49.126 -3.835 70.396 1.00 97.12 182 ARG A O 1
ATOM 1398 N N . GLU A 1 183 ? -47.301 -2.566 70.040 1.00 97.00 183 GLU A N 1
ATOM 1399 C CA . GLU A 1 183 ? -47.213 -2.031 71.404 1.00 97.00 183 GLU A CA 1
ATOM 1400 C C . GLU A 1 183 ? -48.439 -1.172 71.747 1.00 97.00 183 GLU A C 1
ATOM 1402 O O . GLU A 1 183 ? -49.044 -1.367 72.800 1.00 97.00 183 GLU A O 1
ATOM 1407 N N . GLY A 1 184 ? -48.867 -0.292 70.835 1.00 96.88 184 GLY A N 1
ATOM 1408 C CA . GLY A 1 184 ? -50.086 0.505 70.991 1.00 96.88 184 GLY A CA 1
ATOM 1409 C C . GLY A 1 184 ? -51.354 -0.349 71.093 1.00 96.88 184 GLY A C 1
ATOM 1410 O O . GLY A 1 184 ? -52.180 -0.118 71.972 1.00 96.88 184 GLY A O 1
ATOM 1411 N N . LEU A 1 185 ? -51.491 -1.391 70.262 1.00 96.56 185 LEU A N 1
ATOM 1412 C CA . LEU A 1 185 ? -52.624 -2.322 70.333 1.00 96.56 185 LEU A CA 1
ATOM 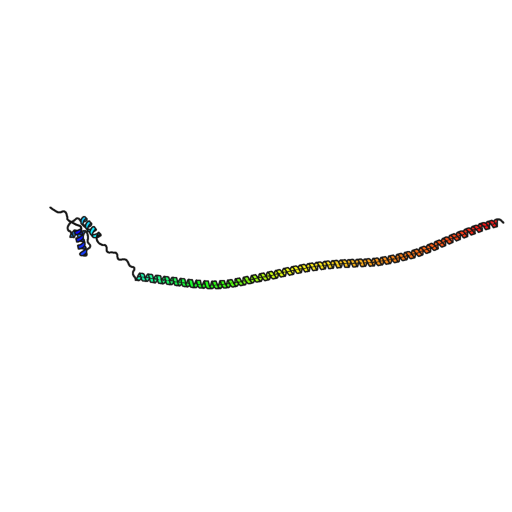1413 C C . LEU A 1 185 ? -52.689 -3.049 71.684 1.00 96.56 185 LEU A C 1
ATOM 1415 O O . LEU A 1 185 ? -53.778 -3.265 72.216 1.00 96.56 185 LEU A O 1
ATOM 1419 N N . GLU A 1 186 ? -51.544 -3.441 72.238 1.00 96.88 186 GLU A N 1
ATOM 1420 C CA . GLU A 1 186 ? -51.498 -4.104 73.541 1.00 96.88 186 GLU A CA 1
ATOM 1421 C C . GLU A 1 186 ? -51.851 -3.140 74.681 1.00 96.88 186 GLU A C 1
ATOM 1423 O O . GLU A 1 186 ? -52.614 -3.495 75.579 1.00 96.88 186 GLU A O 1
ATOM 1428 N N . GLN A 1 187 ? -51.389 -1.888 74.610 1.00 96.00 187 GLN A N 1
ATOM 1429 C CA . GLN A 1 187 ? -51.794 -0.842 75.554 1.00 96.00 187 GLN A CA 1
ATOM 1430 C C . GLN A 1 187 ? -53.306 -0.589 75.507 1.00 96.00 187 GLN A C 1
ATOM 1432 O O . GLN A 1 187 ? -53.941 -0.545 76.561 1.00 96.00 187 GLN A O 1
ATOM 1437 N N . GLU A 1 188 ? -53.893 -0.500 74.312 1.00 95.81 188 GLU A N 1
ATOM 1438 C CA . GLU A 1 188 ? -55.343 -0.370 74.120 1.00 95.81 188 GLU A CA 1
ATOM 1439 C C . GLU A 1 188 ? -56.107 -1.567 74.698 1.00 95.81 188 GLU A C 1
ATOM 1441 O O . GLU A 1 188 ? -57.115 -1.394 75.382 1.00 95.81 188 GLU A O 1
ATOM 1446 N N . ARG A 1 189 ? -55.615 -2.797 74.506 1.00 96.38 189 ARG A N 1
ATOM 1447 C CA . ARG A 1 189 ? -56.218 -3.998 75.111 1.00 96.38 189 ARG A CA 1
ATOM 1448 C C . ARG A 1 189 ? -56.195 -3.948 76.634 1.00 96.38 189 ARG A C 1
ATOM 1450 O O . ARG A 1 189 ? -57.211 -4.240 77.264 1.00 96.38 189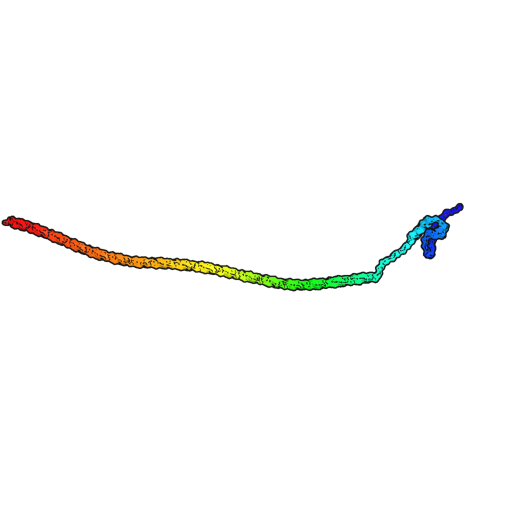 ARG A O 1
ATOM 1457 N N . VAL A 1 190 ? -55.069 -3.558 77.228 1.00 96.88 190 VAL A N 1
ATOM 1458 C CA . VAL A 1 190 ? -54.938 -3.415 78.684 1.00 96.88 190 VAL A CA 1
ATOM 1459 C C . VAL A 1 190 ? -55.838 -2.293 79.209 1.00 96.88 190 VAL A C 1
ATOM 1461 O O . VAL A 1 190 ? -56.497 -2.469 80.235 1.00 96.88 190 VAL A O 1
ATOM 1464 N N . ALA A 1 191 ? -55.896 -1.150 78.521 1.00 95.31 191 ALA A N 1
ATOM 1465 C CA . ALA A 1 191 ? -56.762 -0.030 78.880 1.00 95.31 191 ALA A CA 1
ATOM 1466 C C . ALA A 1 191 ? -58.242 -0.420 78.796 1.00 95.31 191 ALA A C 1
ATOM 1468 O O . ALA A 1 191 ? -58.990 -0.176 79.743 1.00 95.31 191 ALA A O 1
ATOM 1469 N N . ARG A 1 192 ? -58.642 -1.111 77.722 1.00 95.88 192 ARG A N 1
ATOM 1470 C CA . ARG A 1 192 ? -59.989 -1.658 77.554 1.00 95.88 192 ARG A CA 1
ATOM 1471 C C . ARG A 1 192 ? -60.334 -2.648 78.659 1.00 95.88 192 ARG A C 1
ATOM 1473 O O . ARG A 1 192 ? -61.378 -2.501 79.273 1.00 95.88 192 ARG A O 1
ATOM 1480 N N . MET A 1 193 ? -59.445 -3.587 78.988 1.00 96.31 193 MET A N 1
ATOM 1481 C CA . MET A 1 193 ? -59.668 -4.527 80.092 1.00 96.31 193 MET A CA 1
ATOM 1482 C C . MET A 1 193 ? -59.883 -3.796 81.427 1.00 96.31 193 MET A C 1
ATOM 1484 O O . MET A 1 193 ? -60.784 -4.149 82.184 1.00 96.31 193 MET A O 1
ATOM 1488 N N . LYS A 1 194 ? -59.087 -2.758 81.720 1.00 95.56 194 LYS A N 1
ATOM 1489 C CA . LYS A 1 194 ? -59.261 -1.933 82.927 1.00 95.56 194 LYS A CA 1
ATOM 1490 C C . LYS A 1 194 ? -60.583 -1.162 82.912 1.00 95.56 194 LYS A C 1
ATOM 1492 O O . LYS A 1 194 ? -61.245 -1.090 83.944 1.00 95.56 194 LYS A O 1
ATOM 1497 N N . ALA A 1 195 ? -60.964 -0.598 81.768 1.00 94.56 195 ALA A N 1
ATOM 1498 C CA . ALA A 1 195 ? -62.231 0.106 81.600 1.00 94.56 195 ALA A CA 1
ATOM 1499 C C . ALA A 1 195 ? -63.428 -0.843 81.769 1.00 94.56 195 ALA A C 1
ATOM 1501 O O . ALA A 1 195 ? -64.349 -0.521 82.515 1.00 94.56 195 ALA A O 1
ATOM 1502 N N . ASP A 1 196 ? -63.372 -2.034 81.170 1.00 94.50 196 ASP A N 1
ATOM 1503 C CA . ASP A 1 196 ? -64.390 -3.080 81.294 1.00 94.50 196 ASP A CA 1
ATOM 1504 C C . ASP A 1 196 ? -64.525 -3.544 82.758 1.00 94.50 196 ASP A C 1
ATOM 1506 O O . ASP A 1 196 ? -65.637 -3.649 83.279 1.00 94.50 196 ASP A O 1
ATOM 1510 N N . GLN A 1 197 ? -63.407 -3.740 83.472 1.00 95.19 197 GLN A N 1
ATOM 1511 C CA . GLN A 1 197 ? -63.411 -4.049 84.910 1.00 95.19 197 GLN A CA 1
ATOM 1512 C C . GLN A 1 197 ? -64.028 -2.920 85.747 1.00 95.19 197 GLN A C 1
ATOM 1514 O O . GLN A 1 197 ? -64.863 -3.178 86.615 1.00 95.19 197 GLN A O 1
ATOM 1519 N N . ALA A 1 198 ? -63.645 -1.665 85.495 1.00 94.06 198 ALA A N 1
ATOM 1520 C CA . ALA A 1 198 ? -64.188 -0.511 86.208 1.00 94.06 198 ALA A CA 1
ATOM 1521 C C . ALA A 1 198 ? -65.696 -0.341 85.956 1.00 94.06 198 ALA A C 1
ATOM 1523 O O . ALA A 1 198 ? -66.448 -0.083 86.898 1.00 94.06 198 ALA A O 1
ATOM 1524 N N . ALA A 1 199 ? -66.143 -0.540 84.713 1.00 94.06 199 ALA A N 1
ATOM 1525 C CA . ALA A 1 199 ? -67.552 -0.517 84.337 1.00 94.06 199 ALA A CA 1
ATOM 1526 C C . ALA A 1 199 ? -68.341 -1.638 85.029 1.00 94.06 199 ALA A C 1
ATOM 1528 O O . ALA A 1 199 ? -69.403 -1.371 85.587 1.00 94.06 199 ALA A O 1
ATOM 1529 N N . ALA A 1 200 ? -67.804 -2.863 85.078 1.00 94.81 200 ALA A N 1
ATOM 1530 C CA . ALA A 1 200 ? -68.424 -3.980 85.792 1.00 94.81 200 ALA A CA 1
ATOM 1531 C C . ALA A 1 200 ? -68.560 -3.704 87.301 1.00 94.81 200 ALA A C 1
ATOM 1533 O O . ALA A 1 200 ? -69.618 -3.942 87.882 1.00 94.81 200 ALA A O 1
ATOM 1534 N N . VAL A 1 201 ? -67.525 -3.139 87.938 1.00 95.56 201 VAL A N 1
ATOM 1535 C CA . VAL A 1 201 ? -67.577 -2.735 89.356 1.00 95.56 201 VAL A CA 1
ATOM 1536 C C . VAL A 1 201 ? -68.604 -1.622 89.581 1.00 95.56 201 VAL A C 1
ATOM 1538 O O . VAL A 1 201 ? -69.337 -1.658 90.569 1.00 95.56 201 VAL A O 1
ATOM 1541 N N . ALA A 1 202 ? -68.674 -0.629 88.691 1.00 92.94 202 ALA A N 1
ATOM 1542 C CA . ALA A 1 202 ? -69.657 0.448 88.782 1.00 92.94 202 ALA A CA 1
ATOM 1543 C C . ALA A 1 202 ? -71.095 -0.071 88.616 1.00 92.94 202 ALA A C 1
ATOM 1545 O O . ALA A 1 202 ? -71.967 0.318 89.394 1.00 92.94 202 ALA A O 1
ATOM 1546 N N . ALA A 1 203 ? -71.328 -0.984 87.667 1.00 93.88 203 ALA A N 1
ATOM 1547 C CA . ALA A 1 203 ? -72.613 -1.651 87.479 1.00 93.88 203 ALA A CA 1
ATOM 1548 C C . ALA A 1 203 ? -73.023 -2.431 88.739 1.00 93.88 203 ALA A C 1
ATOM 1550 O O . ALA A 1 203 ? -74.090 -2.170 89.287 1.00 93.88 203 ALA A O 1
ATOM 1551 N N . ALA A 1 204 ? -72.130 -3.264 89.287 1.00 93.06 204 ALA A N 1
ATOM 1552 C CA . ALA A 1 204 ? -72.390 -4.018 90.515 1.00 93.06 204 ALA A CA 1
ATOM 1553 C C . ALA A 1 204 ? -72.689 -3.114 91.725 1.00 93.06 204 ALA A C 1
ATOM 1555 O O . ALA A 1 204 ? -73.594 -3.398 92.506 1.00 93.06 204 ALA A O 1
ATOM 1556 N N . LYS A 1 205 ? -71.964 -1.994 91.882 1.00 92.81 205 LYS A N 1
ATOM 1557 C CA . LYS A 1 205 ? -72.256 -0.996 92.929 1.00 92.81 205 LYS A CA 1
ATOM 1558 C C . LYS A 1 205 ? -73.616 -0.332 92.726 1.00 92.81 205 LYS A C 1
ATOM 1560 O O . LYS A 1 205 ? -74.318 -0.096 93.704 1.00 92.81 205 LYS A O 1
ATOM 1565 N N . SER A 1 206 ? -73.974 -0.014 91.483 1.00 91.25 206 SER A N 1
ATOM 1566 C CA . SER A 1 206 ? -75.276 0.565 91.153 1.00 91.25 206 SER A CA 1
ATOM 1567 C C . SER A 1 206 ? -76.411 -0.412 91.449 1.00 91.25 206 SER A C 1
ATOM 1569 O O . SER A 1 206 ? -77.435 0.014 91.973 1.00 91.25 206 SER A O 1
ATOM 1571 N N . ASP A 1 207 ? -76.243 -1.693 91.129 1.00 92.25 207 ASP A N 1
ATOM 1572 C CA . ASP A 1 207 ? -77.238 -2.726 91.421 1.00 92.25 207 ASP A CA 1
ATOM 1573 C C . ASP A 1 207 ? -77.371 -2.942 92.931 1.00 92.25 207 ASP A C 1
ATOM 1575 O O . ASP A 1 207 ? -78.477 -2.867 93.453 1.00 92.25 207 ASP A O 1
ATOM 1579 N N . ALA A 1 208 ? -76.259 -3.027 93.669 1.00 90.25 208 ALA A N 1
ATOM 1580 C CA . ALA A 1 208 ? -76.287 -3.092 95.131 1.00 90.25 208 ALA A CA 1
ATOM 1581 C C . ALA A 1 208 ? -76.956 -1.861 95.775 1.00 90.25 208 ALA A C 1
ATOM 1583 O O . ALA A 1 208 ? -77.670 -1.989 96.768 1.00 90.25 208 ALA A O 1
ATOM 1584 N N . ALA A 1 209 ? -76.749 -0.661 95.220 1.00 89.12 209 ALA A N 1
ATOM 1585 C CA . ALA A 1 209 ? -77.419 0.552 95.683 1.00 89.12 209 ALA A CA 1
ATOM 1586 C C . ALA A 1 209 ? -78.931 0.519 95.402 1.00 89.12 209 ALA A C 1
ATOM 1588 O O . ALA A 1 209 ? -79.709 0.919 96.267 1.00 89.12 209 ALA A O 1
ATOM 1589 N N . ARG A 1 210 ? -79.355 0.011 94.234 1.00 89.38 210 ARG A N 1
ATOM 1590 C CA . ARG A 1 210 ? -80.777 -0.209 93.912 1.00 89.38 210 ARG A CA 1
ATOM 1591 C C . ARG A 1 210 ? -81.406 -1.241 94.840 1.00 89.38 210 ARG A C 1
ATOM 1593 O O . ARG A 1 210 ? -82.487 -0.993 95.360 1.00 89.38 210 ARG A O 1
ATOM 1600 N N . ASP A 1 211 ? -80.727 -2.353 95.096 1.00 88.44 211 ASP A N 1
ATOM 1601 C CA . ASP A 1 211 ? -81.205 -3.387 96.015 1.00 88.44 211 ASP A CA 1
ATOM 1602 C C . ASP A 1 211 ? -81.336 -2.835 97.440 1.00 88.44 211 ASP A C 1
ATOM 1604 O O . ASP A 1 211 ? -82.353 -3.041 98.101 1.00 88.44 211 ASP A O 1
ATOM 1608 N N . ALA A 1 212 ? -80.351 -2.061 97.906 1.00 85.12 212 ALA A N 1
ATOM 1609 C CA . ALA A 1 212 ? -80.418 -1.383 99.198 1.00 85.12 212 ALA A CA 1
ATOM 1610 C C . ALA A 1 212 ? -81.579 -0.377 99.264 1.00 85.12 212 ALA A C 1
ATOM 1612 O O . ALA A 1 212 ? -82.265 -0.313 100.284 1.00 85.12 212 ALA A O 1
ATOM 1613 N N . GLN A 1 213 ? -81.837 0.374 98.186 1.00 85.19 213 GLN A N 1
ATOM 1614 C CA . GLN A 1 213 ? -83.012 1.243 98.080 1.00 85.19 213 GLN A CA 1
ATOM 1615 C C . GLN A 1 213 ? -84.312 0.441 98.162 1.00 85.19 213 GLN A C 1
ATOM 1617 O O . GLN A 1 213 ? -85.170 0.800 98.956 1.00 85.19 213 GLN A O 1
ATOM 1622 N N . GLN A 1 214 ? -84.437 -0.674 97.441 1.00 86.50 214 GLN A N 1
ATOM 1623 C CA . GLN A 1 214 ? -85.619 -1.538 97.514 1.00 86.50 214 GLN A CA 1
ATOM 1624 C C . GLN A 1 214 ? -85.821 -2.134 98.915 1.00 86.50 214 GLN A C 1
ATOM 1626 O O . GLN A 1 214 ? -86.949 -2.235 99.390 1.00 86.50 214 GLN A O 1
ATOM 1631 N N . VAL A 1 215 ? -84.749 -2.525 99.613 1.00 83.88 215 VAL A N 1
ATOM 1632 C CA . VAL A 1 215 ? -84.829 -2.992 101.009 1.00 83.88 215 VAL A CA 1
ATOM 1633 C C . VAL A 1 215 ? -85.255 -1.856 101.942 1.00 83.88 215 VAL A C 1
ATOM 1635 O O . VAL A 1 215 ? -86.092 -2.066 102.820 1.00 83.88 215 VAL A O 1
ATOM 1638 N N . LEU A 1 216 ? -84.725 -0.646 101.757 1.00 81.56 216 LEU A N 1
ATOM 1639 C CA . LEU A 1 216 ? -85.150 0.536 102.511 1.00 81.56 216 LEU A CA 1
ATOM 1640 C C . LEU A 1 216 ? -86.615 0.886 102.238 1.00 81.56 216 LEU A C 1
ATOM 1642 O O . LEU A 1 216 ? -87.359 1.156 103.172 1.00 81.56 216 LEU A O 1
ATOM 1646 N N . GLU A 1 217 ? -87.060 0.827 100.987 1.00 81.94 217 GLU A N 1
ATOM 1647 C CA . GLU A 1 217 ? -88.460 1.024 100.612 1.00 81.94 217 GLU A CA 1
ATOM 1648 C C . GLU A 1 217 ? -89.353 -0.030 101.272 1.00 81.94 217 GLU A C 1
ATOM 1650 O O . GLU A 1 217 ? -90.309 0.335 101.950 1.00 81.94 217 GLU A O 1
ATOM 1655 N N . ARG A 1 218 ? -88.986 -1.316 101.202 1.00 78.12 218 ARG A N 1
ATOM 1656 C CA . ARG A 1 218 ? -89.704 -2.406 101.886 1.00 78.12 218 ARG A CA 1
ATOM 1657 C C . ARG A 1 218 ? -89.735 -2.239 103.403 1.00 78.12 218 ARG A C 1
ATOM 1659 O O . ARG A 1 218 ? -90.758 -2.508 104.024 1.00 78.12 218 ARG A O 1
ATOM 1666 N N . THR A 1 219 ? -88.639 -1.808 104.029 1.00 76.75 219 THR A N 1
ATOM 1667 C CA . THR A 1 219 ? -88.614 -1.568 105.483 1.00 76.75 219 THR A CA 1
ATOM 1668 C C . THR A 1 219 ? -89.427 -0.334 105.860 1.00 76.75 219 THR A C 1
ATOM 1670 O O . THR A 1 219 ? -90.146 -0.385 106.850 1.00 76.75 219 THR A O 1
ATOM 1673 N N . LEU A 1 220 ? -89.405 0.743 105.070 1.00 76.38 220 LEU A N 1
ATOM 1674 C CA . LEU A 1 220 ? -90.282 1.903 105.257 1.00 76.38 220 LEU A CA 1
ATOM 1675 C C . LEU A 1 220 ? -91.757 1.539 105.061 1.00 76.38 220 LEU A C 1
ATOM 1677 O O . LEU A 1 220 ? -92.603 2.013 105.814 1.00 76.38 220 LEU A O 1
ATOM 1681 N N . GLU A 1 221 ? -92.084 0.689 104.090 1.00 73.50 221 GLU A N 1
ATOM 1682 C CA . GLU A 1 221 ? -93.426 0.127 103.916 1.00 73.50 221 GLU A CA 1
ATOM 1683 C C . GLU A 1 221 ? -93.838 -0.730 105.118 1.00 73.50 221 GLU A C 1
ATOM 1685 O O . GLU A 1 221 ? -94.941 -0.552 105.635 1.00 73.50 221 GLU A O 1
ATOM 1690 N N . ALA A 1 222 ? -92.942 -1.576 105.636 1.00 70.75 222 ALA A N 1
ATOM 1691 C CA . ALA A 1 222 ? -93.175 -2.352 106.853 1.00 70.75 222 ALA A CA 1
ATOM 1692 C C . ALA A 1 222 ? -93.358 -1.453 108.090 1.00 70.75 222 ALA A C 1
ATOM 1694 O O . ALA A 1 222 ? -94.283 -1.667 108.864 1.00 70.75 222 ALA A O 1
ATOM 1695 N N . PHE A 1 223 ? -92.553 -0.398 108.255 1.00 67.31 223 PHE A N 1
ATOM 1696 C CA . PHE A 1 223 ? -92.726 0.598 109.320 1.00 67.31 223 PHE A CA 1
ATOM 1697 C C . PHE A 1 223 ? -94.031 1.387 109.172 1.00 67.31 223 PHE A C 1
ATOM 1699 O O . PHE A 1 223 ? -94.675 1.681 110.175 1.00 67.31 223 PHE A O 1
ATOM 1706 N N . ARG A 1 224 ? -94.458 1.712 107.946 1.00 69.38 224 ARG A N 1
ATOM 1707 C CA . ARG A 1 224 ? -95.762 2.345 107.684 1.00 69.38 224 ARG A CA 1
ATOM 1708 C C . ARG A 1 224 ? -96.924 1.412 108.021 1.00 69.38 224 ARG A C 1
ATOM 1710 O O . ARG A 1 224 ? -97.934 1.890 108.524 1.00 69.38 224 ARG A O 1
ATOM 1717 N N . LEU A 1 225 ? -96.796 0.111 107.764 1.00 60.84 225 LEU A N 1
ATOM 1718 C CA . LEU A 1 225 ? -97.781 -0.899 108.166 1.00 60.84 225 LEU A CA 1
ATOM 1719 C C . LEU A 1 225 ? -97.820 -1.058 109.694 1.00 60.84 225 LEU A C 1
ATOM 1721 O O . LEU A 1 225 ? -98.896 -1.006 110.277 1.00 60.84 225 LEU A O 1
ATOM 1725 N N . HIS A 1 226 ? -96.663 -1.120 110.353 1.00 58.09 226 HIS A N 1
ATOM 1726 C CA . HIS A 1 226 ? -96.569 -1.263 111.809 1.00 58.09 226 HIS A CA 1
ATOM 1727 C C . HIS A 1 226 ? -96.976 0.012 112.573 1.00 58.09 226 HIS A C 1
ATOM 1729 O O . HIS A 1 226 ? -97.501 -0.054 113.681 1.00 58.09 226 HIS A O 1
ATOM 1735 N N . GLY A 1 227 ? -96.781 1.191 111.974 1.00 59.34 227 GLY A N 1
ATOM 1736 C CA . GLY A 1 227 ? -97.326 2.457 112.470 1.00 59.34 227 GLY A CA 1
ATOM 1737 C C . GLY A 1 227 ? -98.853 2.500 112.402 1.00 59.34 227 GLY A C 1
ATOM 1738 O O . GLY A 1 227 ? -99.481 2.955 113.348 1.00 59.34 227 GLY A O 1
ATOM 1739 N N . ARG A 1 228 ? -99.457 1.939 111.344 1.00 55.81 228 ARG A N 1
ATOM 1740 C CA . ARG A 1 228 ? -100.919 1.783 111.258 1.00 55.81 228 ARG A CA 1
ATOM 1741 C C . ARG A 1 228 ? -101.469 0.745 112.236 1.00 55.81 228 ARG A C 1
ATOM 1743 O O . ARG A 1 228 ? -102.589 0.909 112.693 1.00 55.81 228 ARG A O 1
ATOM 1750 N N . GLU A 1 229 ? -100.700 -0.292 112.572 1.00 52.12 229 GLU A N 1
ATOM 1751 C CA . GLU A 1 229 ? -101.083 -1.272 113.602 1.00 52.12 229 GLU A CA 1
ATOM 1752 C C . GLU A 1 229 ? -101.026 -0.679 115.020 1.00 52.12 229 GLU A C 1
ATOM 1754 O O . GLU A 1 229 ? -101.859 -1.021 115.846 1.00 52.12 229 GLU A O 1
ATOM 1759 N N . LYS A 1 230 ? -100.112 0.263 115.297 1.00 50.62 230 LYS A N 1
ATOM 1760 C CA . LYS A 1 230 ? -100.048 0.977 116.589 1.00 50.62 230 LYS A CA 1
ATOM 1761 C C . LYS A 1 230 ? -101.040 2.133 116.740 1.00 50.62 230 LYS A C 1
ATOM 1763 O O . LYS A 1 230 ? -101.243 2.595 117.854 1.00 50.62 230 LYS A O 1
ATOM 1768 N N . GLU A 1 231 ? -101.624 2.617 115.647 1.00 48.78 231 GLU A N 1
ATOM 1769 C CA . GLU A 1 231 ? -102.720 3.600 115.669 1.00 48.78 231 GLU A CA 1
ATOM 1770 C C . GLU A 1 231 ? -104.111 2.932 115.745 1.00 48.78 231 GLU A C 1
ATOM 1772 O O . GLU A 1 231 ? -105.120 3.636 115.778 1.00 48.78 231 GLU A O 1
ATOM 1777 N N . ALA A 1 232 ? -104.175 1.592 115.772 1.00 48.34 232 ALA A N 1
ATOM 1778 C CA . ALA A 1 232 ? -105.413 0.806 115.781 1.00 48.34 232 ALA A CA 1
ATOM 1779 C C . ALA A 1 232 ? -105.712 0.061 117.106 1.00 48.34 232 ALA A C 1
ATOM 1781 O O . ALA A 1 232 ? -106.756 -0.588 117.178 1.00 48.34 232 ALA A O 1
ATOM 1782 N N . ASP A 1 233 ? -104.861 0.195 118.131 1.00 43.84 233 ASP A N 1
ATOM 1783 C CA . ASP A 1 233 ? -105.064 -0.292 119.514 1.00 43.84 233 ASP A CA 1
ATOM 1784 C C . ASP A 1 233 ? -105.187 0.889 120.496 1.00 43.84 233 ASP A C 1
ATOM 1786 O O . ASP A 1 233 ? -106.025 0.811 121.426 1.00 43.84 233 ASP A O 1
#

Radius of gyration: 92.92 Å; chains: 1; bounding box: 162×30×262 Å

Organism: NCBI:txid1506587

pLDDT: mean 88.64, std 13.65, range [35.62, 98.75]